Protein AF-A0A1S2XWM8-F1 (afdb_monomer)

Mean predicted aligned error: 16.99 Å

Solvent-accessible surface area (backbone atoms only — not comparable to full-atom values): 12534 Å² total; per-residue (Å²): 138,86,85,92,87,87,84,82,89,84,87,79,87,81,83,88,79,94,73,87,78,77,80,76,78,80,76,73,87,75,77,84,72,82,63,82,77,71,65,68,56,48,75,37,70,67,48,47,53,55,47,46,56,50,39,55,54,54,50,51,66,72,67,41,84,86,58,93,61,83,86,55,92,56,56,68,57,56,45,50,55,44,45,54,22,55,74,52,69,48,76,45,64,39,24,39,34,53,56,47,52,49,58,49,51,54,51,51,73,71,55,84,74,76,90,70,91,74,95,69,82,71,77,71,69,80,70,74,81,64,85,64,56,72,67,56,51,52,50,52,52,49,17,66,71,39,51,74,29,69,88,55,61,66,72,63,40,51,56,55,42,55,51,48,49,41,42,49,52,43,51,49,54,48,54,49,51,53,50,50,54,59,60,51,54,60,58,63,64,64,73,73,74,82,80,128

Sequence (196 aa):
MDPFESNIDSTHLETSQESNHKKRRKIGHLDGDQNSLNLMPWRSQTDQNTYSRKLVEALRRIRSPETTKPRTAGQVRDTADRVLASTAKGRTRWSRAILGRWKKLRRHHRKVKKAATGLNRAVIGRERTRRLPAVQVKARVLGQLVPGCRKVPLPNLLAETTDYISALEMQVRAMTAIVELLAGGTSAGLAGQVMR

Radius of gyration: 28.78 Å; Cα contacts (8 Å, |Δi|>4): 90; chains: 1; bounding box: 71×56×107 Å

Structure (mmCIF, N/CA/C/O backbone):
data_AF-A0A1S2XWM8-F1
#
_entry.id   AF-A0A1S2XWM8-F1
#
loop_
_atom_site.group_PDB
_atom_site.id
_atom_site.type_symbol
_atom_site.label_atom_id
_atom_site.label_alt_id
_atom_site.label_comp_id
_atom_site.label_asym_id
_atom_site.label_entity_id
_atom_site.label_seq_id
_atom_site.pdbx_PDB_ins_code
_atom_site.Cartn_x
_atom_site.Cartn_y
_atom_site.Cartn_z
_atom_site.occupancy
_atom_site.B_iso_or_equiv
_atom_site.auth_seq_id
_atom_site.auth_comp_id
_atom_site.auth_asym_id
_atom_site.auth_atom_id
_atom_site.pdbx_PDB_model_num
ATOM 1 N N . MET A 1 1 ? 43.580 31.993 -66.994 1.00 47.12 1 MET A N 1
ATOM 2 C CA . MET A 1 1 ? 43.350 30.799 -66.161 1.00 47.12 1 MET A CA 1
ATOM 3 C C . MET A 1 1 ? 42.555 31.264 -64.952 1.00 47.12 1 MET A C 1
ATOM 5 O O . MET A 1 1 ? 43.142 31.838 -64.050 1.00 47.12 1 MET A O 1
ATOM 9 N N . ASP A 1 2 ? 41.231 31.125 -65.015 1.00 37.38 2 ASP A N 1
ATOM 10 C CA . ASP A 1 2 ? 40.311 31.133 -63.861 1.00 37.38 2 ASP A CA 1
ATOM 11 C C . ASP A 1 2 ? 40.194 29.688 -63.305 1.00 37.38 2 ASP A C 1
ATOM 13 O O . ASP A 1 2 ? 40.575 28.763 -64.032 1.00 37.38 2 ASP A O 1
ATOM 17 N N . PRO A 1 3 ? 39.501 29.421 -62.174 1.00 64.38 3 PRO A N 1
ATOM 18 C CA . PRO A 1 3 ? 39.711 29.884 -60.790 1.00 64.38 3 PRO A CA 1
ATOM 19 C C . PRO A 1 3 ? 39.604 28.655 -59.824 1.00 64.38 3 PRO A C 1
ATOM 21 O O . PRO A 1 3 ? 40.141 27.623 -60.189 1.00 64.38 3 PRO A O 1
ATOM 24 N N . PHE A 1 4 ? 38.894 28.723 -58.676 1.00 35.66 4 PHE A N 1
ATOM 25 C CA . PHE A 1 4 ? 38.668 27.701 -57.601 1.00 35.66 4 PHE A CA 1
ATOM 26 C C . PHE A 1 4 ? 39.661 27.829 -56.431 1.00 35.66 4 PHE A C 1
ATOM 28 O O . PHE A 1 4 ? 40.863 27.838 -56.647 1.00 35.66 4 PHE A O 1
ATOM 35 N N . GLU A 1 5 ? 39.308 27.974 -55.152 1.00 38.41 5 GLU A N 1
ATOM 36 C CA . GLU A 1 5 ? 38.123 27.772 -54.290 1.00 38.41 5 GLU A CA 1
ATOM 37 C C . GLU A 1 5 ? 38.478 28.498 -52.960 1.00 38.41 5 GLU A C 1
ATOM 39 O O . GLU A 1 5 ? 39.653 28.724 -52.693 1.00 38.41 5 GLU A O 1
ATOM 44 N N . SER A 1 6 ? 37.647 28.884 -51.995 1.00 43.69 6 SER A N 1
ATOM 45 C CA . SER A 1 6 ? 36.210 28.913 -51.715 1.00 43.69 6 SER A CA 1
ATOM 46 C C . SER A 1 6 ? 36.116 29.515 -50.300 1.00 43.69 6 SER A C 1
ATOM 48 O O . SER A 1 6 ? 36.860 29.059 -49.433 1.00 43.69 6 SER A O 1
ATOM 50 N N . ASN A 1 7 ? 35.226 30.469 -50.021 1.00 35.88 7 ASN A N 1
ATOM 51 C CA . ASN A 1 7 ? 34.236 30.302 -48.943 1.00 35.88 7 ASN A CA 1
ATOM 52 C C . ASN A 1 7 ? 33.337 31.537 -48.771 1.00 35.88 7 ASN A C 1
ATOM 54 O O . ASN A 1 7 ? 33.711 32.524 -48.149 1.00 35.88 7 ASN A O 1
ATOM 58 N N . ILE A 1 8 ? 32.133 31.383 -49.326 1.00 49.38 8 ILE A N 1
ATOM 59 C CA . ILE A 1 8 ? 30.809 31.739 -48.794 1.00 49.38 8 ILE A CA 1
ATOM 60 C C . ILE A 1 8 ? 30.639 33.094 -48.091 1.00 49.38 8 ILE A C 1
ATOM 62 O O . ILE A 1 8 ? 30.858 33.258 -46.893 1.00 49.38 8 ILE A O 1
ATOM 66 N N . ASP A 1 9 ? 30.074 34.008 -48.875 1.00 36.19 9 ASP A N 1
ATOM 67 C CA . ASP A 1 9 ? 29.101 35.011 -48.457 1.00 36.19 9 ASP A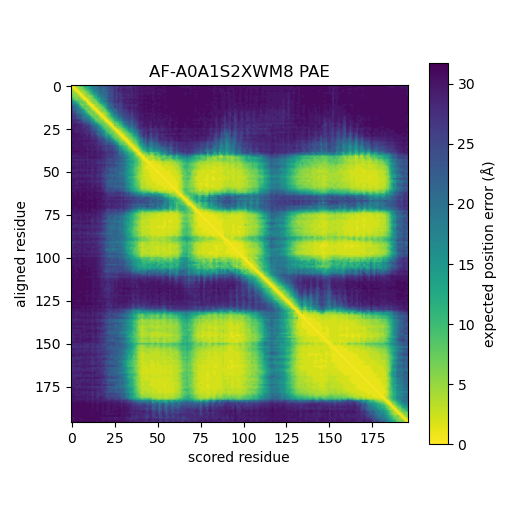 CA 1
ATOM 68 C C . ASP A 1 9 ? 27.832 34.349 -47.882 1.00 36.19 9 ASP A C 1
ATOM 70 O O . ASP A 1 9 ? 27.343 33.361 -48.435 1.00 36.19 9 ASP A O 1
ATOM 74 N N . SER A 1 10 ? 27.296 34.894 -46.788 1.00 37.56 10 SER A N 1
ATOM 75 C CA . SER A 1 10 ? 25.859 34.897 -46.462 1.00 37.56 10 SER A CA 1
ATOM 76 C C . SER A 1 10 ? 25.626 35.551 -45.103 1.00 37.56 10 SER A C 1
ATOM 78 O O . SER A 1 10 ? 25.673 34.890 -44.067 1.00 37.56 10 SER A O 1
ATOM 80 N N . THR A 1 11 ? 25.271 36.835 -45.093 1.00 36.34 11 THR A N 1
ATOM 81 C CA . THR A 1 11 ? 24.400 37.347 -44.020 1.00 36.34 11 THR A CA 1
ATOM 82 C C . THR A 1 11 ? 23.372 38.308 -44.603 1.00 36.34 11 THR A C 1
ATOM 84 O O . THR A 1 11 ? 23.493 39.526 -44.520 1.00 36.34 11 THR A O 1
ATOM 87 N N . HIS A 1 12 ? 22.352 37.728 -45.237 1.00 36.44 12 HIS A N 1
ATOM 88 C CA . HIS A 1 12 ? 21.117 38.422 -45.571 1.00 36.44 12 HIS A CA 1
ATOM 89 C C . HIS A 1 12 ? 20.206 38.485 -44.335 1.00 36.44 12 HIS A C 1
ATOM 91 O O . HIS A 1 12 ? 20.083 37.521 -43.579 1.00 36.44 12 HIS A O 1
ATOM 97 N N . LEU A 1 13 ? 19.598 39.659 -44.169 1.00 38.78 13 LEU A N 1
ATOM 98 C CA . LEU A 1 13 ? 18.606 40.059 -43.177 1.00 38.78 13 LEU A CA 1
ATOM 99 C C . LEU A 1 13 ? 17.454 39.053 -43.005 1.00 38.78 13 LEU A C 1
ATOM 101 O O . LEU A 1 13 ? 17.036 38.423 -43.970 1.00 38.78 13 LEU A O 1
ATOM 105 N N . GLU A 1 14 ? 16.886 39.005 -41.795 1.00 32.97 14 GLU A N 1
ATOM 106 C CA . GLU A 1 14 ? 15.486 39.377 -41.490 1.00 32.97 14 GLU A CA 1
ATOM 107 C C . GLU A 1 14 ? 15.128 38.953 -40.048 1.00 32.97 14 GLU A C 1
ATOM 109 O O . GLU A 1 14 ? 15.428 37.851 -39.605 1.00 32.97 14 GLU A O 1
ATOM 114 N N . THR A 1 15 ? 14.737 39.896 -39.189 1.00 33.84 15 THR A N 1
ATOM 115 C CA . THR A 1 15 ? 13.345 40.286 -38.879 1.00 33.84 15 THR A CA 1
ATOM 116 C C . THR A 1 15 ? 12.649 39.337 -37.893 1.00 33.84 15 THR A C 1
ATOM 118 O O . THR A 1 15 ? 12.311 38.210 -38.216 1.00 33.84 15 THR A O 1
ATOM 121 N N . SER A 1 16 ? 12.373 39.880 -36.698 1.00 35.81 16 SER A N 1
ATOM 122 C CA . SER A 1 16 ? 11.176 39.653 -35.871 1.00 35.81 16 SER A CA 1
ATOM 123 C C . SER A 1 16 ? 10.763 38.210 -35.537 1.00 35.81 16 SER A C 1
ATOM 125 O O . SER A 1 16 ? 10.248 37.487 -36.378 1.00 35.81 16 SER A O 1
ATOM 127 N N . GLN A 1 17 ? 10.804 37.850 -34.249 1.00 36.59 17 GLN A N 1
ATOM 128 C CA . GLN A 1 17 ? 9.569 37.608 -33.486 1.00 36.59 17 GLN A CA 1
ATOM 129 C C . GLN A 1 17 ? 9.861 37.211 -32.031 1.00 36.59 17 GLN A C 1
ATOM 131 O O . GLN A 1 17 ? 10.403 36.152 -31.716 1.00 36.59 17 GLN A O 1
ATOM 136 N N . GLU A 1 18 ? 9.416 38.091 -31.141 1.00 38.88 18 GLU A N 1
ATOM 137 C CA . GLU A 1 18 ? 9.200 37.897 -29.711 1.00 38.88 18 GLU A CA 1
ATOM 138 C C . GLU A 1 18 ? 8.458 36.571 -29.436 1.00 38.88 18 GLU A C 1
ATOM 140 O O . GLU A 1 18 ? 7.285 36.418 -29.790 1.00 38.88 18 GLU A O 1
ATOM 145 N N . SER A 1 19 ? 9.106 35.602 -28.777 1.00 37.50 19 SER A N 1
ATOM 146 C CA . SER A 1 19 ? 8.434 34.380 -28.319 1.00 37.50 19 SER A CA 1
ATOM 147 C C . SER A 1 19 ? 8.537 34.207 -26.801 1.00 37.50 19 SER A C 1
ATOM 149 O O . SER A 1 19 ? 9.565 33.916 -26.198 1.00 37.50 19 SER A O 1
ATOM 151 N N . ASN A 1 20 ? 7.382 34.416 -26.178 1.00 45.12 20 ASN A N 1
ATOM 152 C CA . ASN A 1 20 ? 7.085 34.296 -24.761 1.00 45.12 20 ASN A CA 1
ATOM 153 C C . ASN A 1 20 ? 7.534 32.951 -24.155 1.00 45.12 20 ASN A C 1
ATOM 155 O O . ASN A 1 20 ? 6.797 31.956 -24.168 1.00 45.12 20 ASN A O 1
ATOM 159 N N . HIS A 1 21 ? 8.703 32.926 -23.516 1.00 46.81 21 HIS A N 1
ATOM 160 C CA . HIS A 1 21 ? 9.132 31.790 -22.706 1.00 46.81 21 HIS A CA 1
ATOM 161 C C . HIS A 1 21 ? 8.381 31.761 -21.367 1.00 46.81 21 HIS A C 1
ATOM 163 O O . HIS A 1 21 ? 8.769 32.357 -20.362 1.00 46.81 21 HIS A O 1
ATOM 169 N N . LYS A 1 22 ? 7.288 30.992 -21.333 1.00 53.09 22 LYS A N 1
ATOM 170 C CA . LYS A 1 22 ? 6.627 30.542 -20.101 1.00 53.09 22 LYS A CA 1
ATOM 171 C C . LYS A 1 22 ? 7.636 29.831 -19.192 1.00 53.09 22 LYS A C 1
ATOM 173 O O . LYS A 1 22 ? 7.933 28.657 -19.382 1.00 53.09 22 LYS A O 1
ATOM 178 N N . LYS A 1 23 ? 8.126 30.575 -18.194 1.00 54.09 23 LYS A N 1
ATOM 179 C CA . LYS A 1 23 ? 8.700 30.178 -16.893 1.00 54.09 23 LYS A CA 1
ATOM 180 C C . LYS A 1 23 ? 8.778 28.654 -16.680 1.00 54.09 23 LYS A C 1
ATOM 182 O O . LYS A 1 23 ? 7.976 28.055 -15.959 1.00 54.09 23 LYS A O 1
ATOM 187 N N . ARG A 1 24 ? 9.779 28.025 -17.302 1.00 52.53 24 ARG A N 1
ATOM 188 C CA . ARG A 1 24 ? 10.182 26.639 -17.050 1.00 52.53 24 ARG A CA 1
ATOM 189 C C . ARG A 1 24 ? 10.788 26.609 -15.653 1.00 52.53 24 ARG A C 1
ATOM 191 O O . ARG A 1 24 ? 11.879 27.123 -15.433 1.00 52.53 24 ARG A O 1
ATOM 198 N N . ARG A 1 25 ? 10.055 26.060 -14.682 1.00 57.72 25 ARG A N 1
ATOM 199 C CA . ARG A 1 25 ? 10.592 25.848 -13.333 1.00 57.72 25 ARG A CA 1
ATOM 200 C C . ARG A 1 25 ? 11.812 24.936 -13.454 1.00 57.72 25 ARG A C 1
ATOM 202 O O . ARG A 1 25 ? 11.686 23.792 -13.888 1.00 57.72 25 ARG A O 1
ATOM 209 N N . LYS A 1 26 ? 12.979 25.470 -13.097 1.00 47.31 26 LYS A N 1
ATOM 210 C CA . LYS A 1 26 ? 14.211 24.715 -12.891 1.00 47.31 26 LYS A CA 1
ATOM 211 C C . LYS A 1 26 ? 13.958 23.782 -11.710 1.00 47.31 26 LYS A C 1
ATOM 213 O O . LYS A 1 26 ? 13.852 24.227 -10.573 1.00 47.31 26 LYS A O 1
ATOM 218 N N . ILE A 1 27 ? 13.734 22.505 -12.005 1.00 45.88 27 ILE A N 1
ATOM 219 C CA . ILE A 1 27 ? 13.684 21.462 -10.986 1.00 45.88 27 ILE A CA 1
ATOM 220 C C . ILE A 1 27 ? 15.140 21.229 -10.610 1.00 45.88 27 ILE A C 1
ATOM 222 O O . ILE A 1 27 ? 15.910 20.702 -11.412 1.00 45.88 27 ILE A O 1
ATOM 226 N N . GLY A 1 28 ? 15.515 21.738 -9.438 1.00 37.81 28 GLY A N 1
ATOM 227 C CA . GLY A 1 28 ? 16.786 21.420 -8.812 1.00 37.81 28 GLY A CA 1
ATOM 228 C C . GLY A 1 28 ? 16.923 19.908 -8.699 1.00 37.81 28 GLY A C 1
ATOM 229 O O . GLY A 1 28 ? 15.977 19.210 -8.330 1.00 37.81 28 GLY A O 1
ATOM 230 N N . HIS A 1 29 ? 18.100 19.432 -9.082 1.00 40.31 29 HIS A N 1
ATOM 231 C CA . HIS A 1 29 ? 18.621 18.135 -8.706 1.00 40.31 29 HIS A CA 1
ATOM 232 C C . HIS A 1 29 ? 18.599 18.083 -7.174 1.00 40.31 29 HIS A C 1
ATOM 234 O O . HIS A 1 29 ? 19.356 18.797 -6.529 1.00 40.31 29 HIS A O 1
ATOM 240 N N . LEU A 1 30 ? 17.633 17.362 -6.604 1.00 49.53 30 LEU A N 1
ATOM 241 C CA . LEU A 1 30 ? 17.708 16.945 -5.213 1.00 49.53 30 LEU A CA 1
ATOM 242 C C . LEU A 1 30 ? 18.385 15.588 -5.241 1.00 49.53 30 LEU A C 1
ATOM 244 O O . LEU A 1 30 ? 17.844 14.628 -5.800 1.00 49.53 30 LEU A O 1
ATOM 248 N N . ASP A 1 31 ? 19.600 15.609 -4.716 1.00 35.12 31 ASP A N 1
ATOM 249 C CA . ASP A 1 31 ? 20.503 14.496 -4.525 1.00 35.12 31 ASP A CA 1
ATOM 250 C C . ASP A 1 31 ? 19.798 13.253 -3.987 1.00 35.12 31 ASP A C 1
ATOM 252 O O . ASP A 1 31 ? 18.831 13.299 -3.219 1.00 35.12 31 ASP A O 1
ATOM 256 N N . GLY A 1 32 ? 20.295 12.115 -4.460 1.00 39.94 32 GLY A N 1
ATOM 257 C CA . GLY A 1 32 ? 19.813 10.802 -4.091 1.00 39.94 32 GLY A CA 1
ATOM 258 C C . GLY A 1 32 ? 20.000 10.534 -2.605 1.00 39.94 32 GLY A C 1
ATOM 259 O O . GLY A 1 32 ? 21.082 10.150 -2.171 1.00 39.94 32 GLY A O 1
ATOM 260 N N . ASP A 1 33 ? 18.901 10.589 -1.858 1.00 36.91 33 ASP A N 1
ATOM 261 C CA . ASP A 1 33 ? 18.772 9.846 -0.610 1.00 36.91 33 ASP A CA 1
ATOM 262 C C . ASP A 1 33 ? 18.724 8.344 -0.941 1.00 36.91 33 ASP A C 1
ATOM 264 O O . ASP A 1 33 ? 17.672 7.705 -1.083 1.00 36.91 33 ASP A O 1
ATOM 268 N N . GLN A 1 34 ? 19.922 7.769 -1.027 1.00 42.22 34 GLN A N 1
ATOM 269 C CA . GLN A 1 34 ? 20.248 6.338 -1.060 1.00 42.22 34 GLN A CA 1
ATOM 270 C C . GLN A 1 34 ? 19.726 5.561 0.172 1.00 42.22 34 GLN A C 1
ATOM 272 O O . GLN A 1 34 ? 19.994 4.376 0.330 1.00 42.22 34 GLN A O 1
ATOM 277 N N . ASN A 1 35 ? 18.924 6.188 1.037 1.00 38.47 35 ASN A N 1
ATOM 278 C CA . ASN A 1 35 ? 18.281 5.552 2.185 1.00 38.47 35 ASN A CA 1
ATOM 279 C C . ASN A 1 35 ? 16.919 4.903 1.846 1.00 38.47 35 ASN A C 1
ATOM 281 O O . ASN A 1 35 ? 16.238 4.365 2.715 1.00 38.47 35 ASN A O 1
ATOM 285 N N . SER A 1 36 ? 16.495 4.936 0.579 1.00 47.94 36 SER A N 1
ATOM 286 C CA . SER A 1 36 ? 15.210 4.384 0.112 1.00 47.94 36 SER A CA 1
ATOM 287 C C . SER A 1 36 ? 15.130 2.847 0.106 1.00 47.94 36 SER A C 1
ATOM 289 O O . SER A 1 36 ? 14.055 2.297 -0.134 1.00 47.94 36 SER A O 1
ATOM 291 N N . LEU A 1 37 ? 16.234 2.160 0.420 1.00 45.25 37 LEU A N 1
ATOM 292 C CA . LEU A 1 37 ? 16.292 0.709 0.633 1.00 45.25 37 LEU A CA 1
ATOM 293 C C . LEU A 1 37 ? 16.183 0.300 2.109 1.00 45.25 37 LEU A C 1
ATOM 295 O O . LEU A 1 37 ? 16.004 -0.884 2.395 1.00 45.25 37 LEU A O 1
ATOM 299 N N . ASN A 1 38 ? 16.251 1.244 3.053 1.00 43.56 38 ASN A N 1
ATOM 300 C CA . ASN A 1 38 ? 16.186 0.903 4.465 1.00 43.56 38 ASN A CA 1
ATOM 301 C C . ASN A 1 38 ? 14.739 0.782 4.950 1.00 43.56 38 ASN A C 1
ATOM 303 O O . ASN A 1 38 ? 14.040 1.758 5.213 1.00 43.56 38 ASN A O 1
ATOM 307 N N . LEU A 1 39 ? 14.370 -0.491 5.098 1.00 52.12 39 LEU A N 1
ATOM 308 C CA . LEU A 1 39 ? 13.302 -1.047 5.915 1.00 52.12 39 LEU A CA 1
ATOM 309 C C . LEU A 1 39 ? 11.895 -0.711 5.436 1.00 52.12 39 LEU A C 1
ATOM 311 O O . LEU A 1 39 ? 11.298 0.298 5.794 1.00 52.12 39 LEU A O 1
ATOM 315 N N . MET A 1 40 ? 11.354 -1.667 4.677 1.00 60.12 40 MET A N 1
ATOM 316 C CA . MET A 1 40 ? 9.929 -1.884 4.441 1.00 60.12 40 MET A CA 1
ATOM 317 C C . MET A 1 40 ? 9.095 -1.451 5.664 1.00 60.12 40 MET A C 1
ATOM 319 O O . MET A 1 40 ? 8.983 -2.229 6.619 1.00 60.12 40 MET A O 1
ATOM 323 N N . PRO A 1 41 ? 8.488 -0.247 5.652 1.00 65.31 41 PRO A N 1
ATOM 324 C CA . PRO A 1 41 ? 7.802 0.317 6.821 1.00 65.31 41 PRO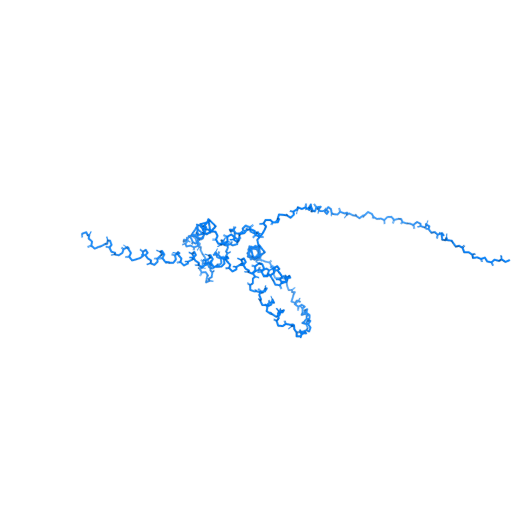 A CA 1
ATOM 325 C C . PRO A 1 41 ? 6.730 -0.642 7.350 1.00 65.31 41 PRO A C 1
ATOM 327 O O . PRO A 1 41 ? 6.493 -0.794 8.539 1.00 65.31 41 PRO A O 1
ATOM 330 N N . TRP A 1 42 ? 6.141 -1.406 6.437 1.00 79.12 42 TRP A N 1
ATOM 331 C CA . TRP A 1 42 ? 5.055 -2.346 6.677 1.00 79.12 42 TRP A CA 1
ATOM 332 C C . TRP A 1 42 ? 5.406 -3.564 7.544 1.00 79.12 42 TRP A C 1
ATOM 334 O O . TRP A 1 42 ? 4.506 -4.309 7.938 1.00 79.12 42 TRP A O 1
ATOM 344 N N . ARG A 1 43 ? 6.691 -3.787 7.856 1.00 75.62 43 ARG A N 1
ATOM 345 C CA . ARG A 1 43 ? 7.126 -4.816 8.818 1.00 75.62 43 ARG A CA 1
ATOM 346 C C . ARG A 1 43 ? 7.411 -4.266 10.216 1.00 75.62 43 ARG A C 1
ATOM 348 O O . ARG A 1 43 ? 7.491 -5.052 11.152 1.00 75.62 43 ARG A O 1
ATOM 355 N N . SER A 1 44 ? 7.535 -2.949 10.375 1.00 84.62 44 SER A N 1
ATOM 356 C CA . SER A 1 44 ? 7.814 -2.333 11.672 1.00 84.62 44 SER A CA 1
ATOM 357 C C . SER A 1 44 ? 6.576 -2.323 12.570 1.00 84.62 44 SER A C 1
ATOM 359 O O . SER A 1 44 ? 5.480 -1.937 12.151 1.00 84.62 44 SER A O 1
ATOM 361 N N . GLN A 1 45 ? 6.759 -2.678 13.845 1.00 83.94 45 GLN A N 1
ATOM 362 C CA . GLN A 1 45 ? 5.687 -2.669 14.843 1.00 83.94 45 GLN A CA 1
ATOM 363 C C . GLN A 1 45 ? 5.092 -1.264 15.041 1.00 83.94 45 GLN A C 1
ATOM 365 O O . GLN A 1 45 ? 3.882 -1.102 15.214 1.00 83.94 45 GLN A O 1
ATOM 370 N N . THR A 1 46 ? 5.925 -0.225 14.973 1.00 86.31 46 THR A N 1
ATOM 371 C CA . THR A 1 46 ? 5.497 1.173 15.135 1.00 86.31 46 THR A CA 1
ATOM 372 C C . THR A 1 46 ? 4.580 1.624 13.998 1.00 86.31 46 THR A C 1
ATOM 374 O O . THR A 1 46 ? 3.562 2.289 14.227 1.00 86.31 46 THR A O 1
ATOM 377 N N . ASP A 1 47 ? 4.904 1.231 12.768 1.00 84.50 47 ASP A N 1
ATOM 378 C CA . ASP A 1 47 ? 4.091 1.535 11.592 1.00 84.50 47 ASP A CA 1
ATOM 379 C C . ASP A 1 47 ? 2.786 0.737 11.600 1.00 84.50 47 ASP A C 1
ATOM 381 O O . ASP A 1 47 ? 1.727 1.303 11.313 1.00 84.50 47 ASP A O 1
ATOM 385 N N . GLN A 1 48 ? 2.826 -0.526 12.039 1.00 87.69 48 GLN A N 1
ATOM 386 C CA . GLN A 1 48 ? 1.630 -1.341 12.257 1.00 87.69 48 GLN A CA 1
ATOM 387 C C . GLN A 1 48 ? 0.683 -0.698 13.281 1.00 87.69 48 GLN A C 1
ATOM 389 O O . GLN A 1 48 ? -0.516 -0.588 13.020 1.00 87.69 48 GLN A O 1
ATOM 394 N N . ASN A 1 49 ? 1.205 -0.200 14.405 1.00 90.12 49 ASN A N 1
ATOM 395 C CA . ASN A 1 49 ? 0.416 0.514 15.414 1.00 90.12 49 ASN A CA 1
ATOM 396 C C . ASN A 1 49 ? -0.165 1.830 14.876 1.00 90.12 49 ASN A C 1
ATOM 398 O O . ASN A 1 49 ? -1.310 2.188 15.157 1.00 90.12 49 ASN A O 1
ATOM 402 N N . THR A 1 50 ? 0.612 2.565 14.082 1.00 92.00 50 THR A N 1
ATOM 403 C CA . THR A 1 50 ? 0.146 3.807 13.448 1.00 92.00 50 THR A CA 1
ATOM 404 C C . THR A 1 50 ? -0.970 3.528 12.443 1.00 92.00 50 THR A C 1
ATOM 406 O O . THR A 1 50 ? -1.955 4.270 12.375 1.00 92.00 50 THR A O 1
ATOM 409 N N . TYR A 1 51 ? -0.829 2.457 11.666 1.00 92.88 51 TYR A N 1
ATOM 410 C CA . TYR A 1 51 ? -1.834 2.004 10.718 1.00 92.88 51 TYR A CA 1
ATOM 411 C C . TYR A 1 51 ? -3.115 1.549 11.419 1.00 92.88 51 TYR A C 1
ATOM 413 O O . TYR A 1 51 ? -4.189 2.049 11.082 1.00 92.88 51 TYR A O 1
ATOM 421 N N . SER A 1 52 ? -3.015 0.668 12.417 1.00 91.88 52 SER A N 1
ATOM 422 C CA . SER A 1 52 ? -4.173 0.109 13.123 1.00 91.88 52 SER A CA 1
ATOM 423 C C . SER A 1 52 ? -5.006 1.196 13.805 1.00 91.88 52 SER A C 1
ATOM 425 O O . SER A 1 52 ? -6.227 1.225 13.647 1.00 91.88 52 SER A O 1
ATOM 427 N N . ARG A 1 53 ? -4.355 2.163 14.469 1.00 93.94 53 ARG A N 1
ATOM 428 C CA . ARG A 1 53 ? -5.027 3.319 15.089 1.00 93.94 53 ARG A CA 1
ATOM 429 C C . ARG A 1 53 ? -5.848 4.113 14.071 1.00 93.94 53 ARG A C 1
ATOM 431 O O . ARG A 1 53 ? -7.034 4.356 14.289 1.00 93.94 53 ARG A O 1
ATOM 438 N N . LYS A 1 54 ? -5.247 4.458 12.927 1.00 94.25 54 LYS A N 1
ATOM 439 C CA . LYS A 1 54 ? -5.932 5.196 11.850 1.00 94.25 54 LYS A CA 1
ATOM 440 C C . LYS A 1 54 ? -7.040 4.381 11.189 1.00 94.25 54 LYS A C 1
ATOM 442 O O . LYS A 1 54 ? -8.049 4.948 10.773 1.00 94.25 54 LYS A O 1
ATOM 447 N N . LEU A 1 55 ? -6.858 3.068 11.078 1.00 94.50 55 LEU A N 1
ATOM 448 C CA . LEU A 1 55 ? -7.843 2.160 10.503 1.00 94.50 55 LEU A CA 1
ATOM 449 C C . LEU A 1 55 ? -9.103 2.118 11.366 1.00 94.50 55 LEU A C 1
ATOM 451 O O . LEU A 1 55 ? -10.193 2.361 10.852 1.00 94.50 55 LEU A O 1
ATOM 455 N N . VAL A 1 56 ? -8.961 1.895 12.673 1.00 93.50 56 VAL A N 1
ATOM 456 C CA . VAL A 1 56 ? -10.094 1.880 13.612 1.00 93.50 56 VAL A CA 1
ATOM 457 C C . VAL A 1 56 ? -10.827 3.221 13.603 1.00 93.50 56 VAL A C 1
ATOM 459 O O . VAL A 1 56 ? -12.056 3.252 13.519 1.00 93.50 56 VAL A O 1
ATOM 462 N N . GLU A 1 57 ? -10.093 4.334 13.626 1.00 93.69 57 GLU A N 1
ATOM 463 C CA . GLU A 1 57 ? -10.682 5.672 13.542 1.00 93.69 57 GLU A CA 1
ATOM 464 C C . GLU A 1 57 ? -11.493 5.860 12.248 1.00 93.69 57 GLU A C 1
ATOM 466 O O . GLU A 1 57 ? -12.638 6.317 12.282 1.00 93.69 57 GLU A O 1
ATOM 471 N N . ALA A 1 58 ? -10.941 5.462 11.100 1.00 92.94 58 ALA A N 1
ATOM 472 C CA . ALA A 1 58 ? -11.620 5.578 9.815 1.00 92.94 58 ALA A CA 1
ATOM 473 C C . ALA A 1 58 ? -12.853 4.662 9.711 1.00 92.94 58 ALA A C 1
ATOM 475 O O . ALA A 1 58 ? -13.882 5.077 9.174 1.00 92.94 58 ALA A O 1
ATOM 476 N N . LEU A 1 59 ? -12.784 3.445 10.257 1.00 91.12 59 LEU A N 1
ATOM 477 C CA . LEU A 1 59 ? -13.910 2.508 10.283 1.00 91.12 59 LEU A CA 1
ATOM 478 C C . LEU A 1 59 ? -15.053 2.999 11.177 1.00 91.12 59 LEU A C 1
ATOM 480 O O . LEU A 1 59 ? -16.219 2.850 10.804 1.00 91.12 59 LEU A O 1
ATOM 484 N N . ARG A 1 60 ? -14.751 3.651 12.307 1.00 89.50 60 ARG A N 1
ATOM 485 C CA . ARG A 1 60 ? -15.774 4.294 13.153 1.00 89.50 60 ARG A CA 1
ATOM 486 C C . ARG A 1 60 ? -16.540 5.373 12.391 1.00 89.50 60 ARG A C 1
ATOM 488 O O . ARG A 1 60 ? -17.765 5.388 12.442 1.00 89.50 60 ARG A O 1
ATOM 495 N N . ARG A 1 61 ? -15.848 6.200 11.599 1.00 87.19 61 ARG A N 1
ATOM 496 C CA . ARG A 1 61 ? -16.485 7.243 10.767 1.00 87.19 61 ARG A CA 1
ATOM 497 C C . ARG A 1 61 ? -17.459 6.672 9.728 1.00 87.19 61 ARG A C 1
ATOM 499 O O . ARG A 1 61 ? -18.430 7.327 9.384 1.00 87.19 61 ARG A O 1
ATOM 506 N N . ILE A 1 62 ? -17.218 5.454 9.245 1.00 83.88 62 ILE A N 1
ATOM 507 C CA . ILE A 1 62 ? -18.084 4.744 8.282 1.00 83.88 62 ILE A CA 1
ATOM 508 C C . ILE A 1 62 ? -19.286 4.085 8.958 1.00 83.88 62 ILE A C 1
ATOM 510 O O . ILE A 1 62 ? -20.286 3.782 8.312 1.00 83.88 62 ILE A O 1
ATOM 514 N N . ARG A 1 63 ? -19.168 3.791 10.252 1.00 75.00 63 ARG A N 1
ATOM 515 C CA . ARG A 1 63 ? -20.256 3.248 11.063 1.00 75.00 63 ARG A CA 1
ATOM 516 C C . ARG A 1 63 ? -21.151 4.350 11.645 1.00 75.00 63 ARG A C 1
ATOM 518 O O . ARG A 1 63 ? -22.226 4.014 12.123 1.00 75.00 63 ARG A O 1
ATOM 525 N N . SER A 1 64 ? -20.739 5.621 11.596 1.00 68.12 64 SER A N 1
ATOM 526 C CA . SER A 1 64 ? -21.540 6.730 12.126 1.00 68.12 64 SER A CA 1
ATOM 527 C C . SER A 1 64 ? -22.893 6.842 11.397 1.00 68.12 64 SER A C 1
ATOM 529 O O . SER A 1 64 ? -22.902 6.905 10.164 1.00 68.12 64 SER A O 1
ATOM 531 N N . PRO A 1 65 ? -24.026 6.883 12.125 1.00 58.09 65 PRO A N 1
ATOM 532 C CA . PRO A 1 65 ? -25.373 6.923 11.549 1.00 58.09 65 PRO A CA 1
ATOM 533 C C . PRO A 1 65 ? -25.711 8.237 10.821 1.00 58.09 65 PRO A C 1
ATOM 535 O O . PRO A 1 65 ? -26.692 8.286 10.089 1.00 58.09 65 PRO A O 1
ATOM 538 N N . GLU A 1 66 ? -24.893 9.286 10.950 1.00 56.56 66 GLU A N 1
ATOM 539 C CA . GLU A 1 66 ? -25.083 10.565 10.240 1.00 56.56 66 GLU A CA 1
ATOM 540 C C . GLU A 1 66 ? -24.827 10.480 8.725 1.00 56.56 66 GLU A C 1
ATOM 542 O O . GLU A 1 66 ? -25.152 11.406 7.978 1.00 56.56 66 GLU A O 1
ATOM 547 N N . THR A 1 67 ? -24.230 9.391 8.223 1.00 57.34 67 THR A N 1
ATOM 548 C CA . THR A 1 67 ? -23.965 9.262 6.785 1.00 57.34 67 THR A CA 1
ATOM 549 C C . THR A 1 67 ? -25.200 8.709 6.071 1.00 57.34 67 THR A C 1
ATOM 551 O O . THR A 1 67 ? -25.436 7.506 6.061 1.00 57.34 67 THR A O 1
ATOM 554 N N . THR A 1 68 ? -25.967 9.583 5.421 1.00 51.97 68 THR A N 1
ATOM 555 C CA . THR A 1 68 ? -27.228 9.296 4.700 1.00 51.97 68 THR A CA 1
ATOM 556 C C . THR A 1 68 ? -27.092 8.420 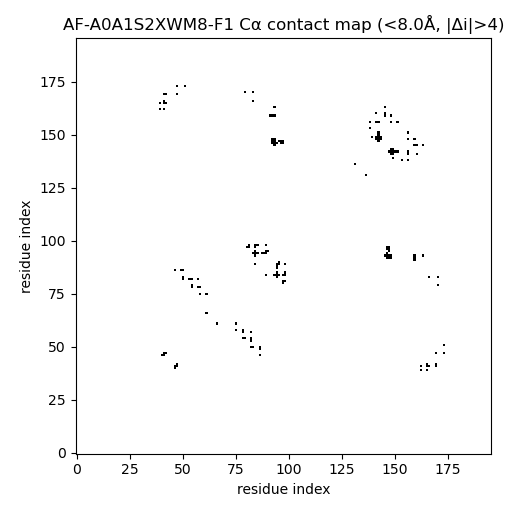3.441 1.00 51.97 68 THR A C 1
ATOM 558 O O . THR A 1 68 ? -27.984 8.397 2.594 1.00 51.97 68 THR A O 1
ATOM 561 N N . LYS A 1 69 ? -25.969 7.711 3.259 1.00 58.03 69 LYS A N 1
ATOM 562 C CA . LYS A 1 69 ? -25.699 6.894 2.067 1.00 58.03 69 LYS A CA 1
ATOM 563 C C . LYS A 1 69 ? -25.702 5.409 2.427 1.00 58.03 69 LYS A C 1
ATOM 565 O O . LYS A 1 69 ? -25.045 5.040 3.401 1.00 58.03 69 LYS A O 1
ATOM 570 N N . PRO A 1 70 ? -26.374 4.550 1.639 1.00 53.91 70 PRO A N 1
ATOM 571 C CA . PRO A 1 70 ? -26.362 3.115 1.881 1.00 53.91 70 PRO A CA 1
ATOM 572 C C . PRO A 1 70 ? -24.923 2.596 1.820 1.00 53.91 70 PRO A C 1
ATOM 574 O O . PRO A 1 70 ? -24.156 2.966 0.926 1.00 53.91 70 PRO A O 1
ATOM 577 N N . ARG A 1 71 ? -24.552 1.744 2.784 1.00 61.94 71 ARG A N 1
ATOM 578 C CA . ARG A 1 71 ? -23.253 1.062 2.812 1.00 61.94 71 ARG A CA 1
ATOM 579 C C . ARG A 1 71 ? -23.073 0.282 1.515 1.00 61.94 71 ARG A C 1
ATOM 581 O O . ARG A 1 71 ? -23.687 -0.761 1.317 1.00 61.94 71 ARG A O 1
ATOM 588 N N . THR A 1 72 ? -22.207 0.767 0.639 1.00 63.59 72 THR A N 1
ATOM 589 C CA . THR A 1 72 ? -21.848 0.034 -0.573 1.00 63.59 72 THR A CA 1
ATOM 590 C C . THR A 1 72 ? -20.880 -1.089 -0.222 1.00 63.59 72 THR A C 1
ATOM 592 O O . THR A 1 72 ? -19.899 -0.867 0.501 1.00 63.59 72 THR A O 1
ATOM 595 N N . ALA A 1 73 ? -21.127 -2.287 -0.757 1.00 67.12 73 ALA A N 1
ATOM 596 C CA . ALA A 1 73 ? -20.183 -3.397 -0.691 1.00 67.12 73 ALA A CA 1
ATOM 597 C C . ALA A 1 73 ? -18.788 -2.912 -1.137 1.00 67.12 73 ALA A C 1
ATOM 599 O O . ALA A 1 73 ? -18.638 -2.347 -2.218 1.00 67.12 73 ALA A O 1
ATOM 600 N N . GLY A 1 74 ? -17.782 -3.064 -0.271 1.00 78.94 74 GLY A N 1
ATOM 601 C CA . GLY A 1 74 ? -16.408 -2.612 -0.532 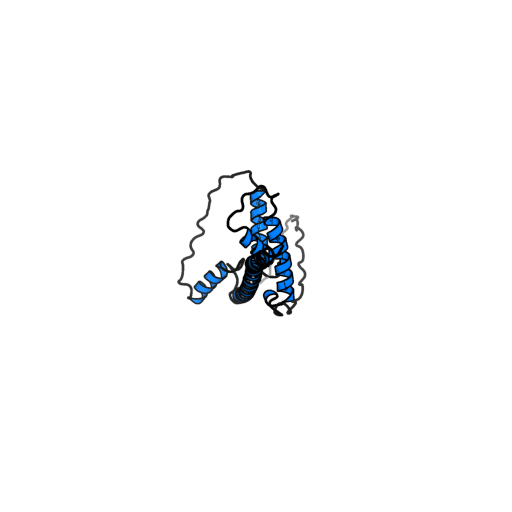1.00 78.94 74 GLY A CA 1
ATOM 602 C C . GLY A 1 74 ? -15.957 -1.342 0.199 1.00 78.94 74 GLY A C 1
ATOM 603 O O . GLY A 1 74 ? -14.761 -1.077 0.221 1.00 78.94 74 GLY A O 1
ATOM 604 N N . GLN A 1 75 ? -16.835 -0.606 0.892 1.00 86.50 75 GLN A N 1
ATOM 605 C CA . GLN A 1 75 ? -16.441 0.623 1.608 1.00 86.50 75 GLN A CA 1
ATOM 606 C C . GLN A 1 75 ? -15.377 0.386 2.699 1.00 86.50 75 GLN A C 1
ATOM 608 O O . GLN A 1 75 ? -14.485 1.212 2.893 1.00 86.50 75 GLN A O 1
ATOM 613 N N . VAL A 1 76 ? -15.444 -0.755 3.394 1.00 89.31 76 VAL A N 1
ATOM 614 C CA . VAL A 1 76 ? -14.434 -1.170 4.386 1.00 89.31 76 VAL A CA 1
ATOM 615 C C . VAL A 1 76 ? -13.083 -1.401 3.712 1.00 89.31 76 VAL A C 1
ATOM 617 O O . VAL A 1 76 ? -12.078 -0.851 4.156 1.00 89.31 76 VAL A O 1
ATOM 620 N N . ARG A 1 77 ? -13.073 -2.151 2.602 1.00 90.81 77 ARG A N 1
ATOM 621 C CA . ARG A 1 77 ? -11.868 -2.428 1.812 1.00 90.81 77 ARG A CA 1
ATOM 622 C C . ARG A 1 77 ? -11.248 -1.141 1.277 1.00 90.81 77 ARG A C 1
ATOM 624 O O . ARG A 1 77 ? -10.072 -0.895 1.509 1.00 90.81 77 ARG A O 1
ATOM 631 N N . ASP A 1 78 ? -12.050 -0.290 0.645 1.00 89.88 78 ASP A N 1
ATOM 632 C CA . ASP A 1 78 ? -11.595 0.995 0.109 1.00 89.88 78 ASP A CA 1
ATOM 633 C C . ASP A 1 78 ? -10.998 1.889 1.200 1.00 89.88 78 ASP A C 1
ATOM 635 O O . ASP A 1 78 ? -10.043 2.631 0.969 1.00 89.88 78 ASP A O 1
ATOM 639 N N . THR A 1 79 ? -11.548 1.816 2.411 1.00 92.56 79 THR A N 1
ATOM 640 C CA . THR A 1 79 ? -11.044 2.574 3.557 1.00 92.56 79 THR A CA 1
ATOM 641 C C . THR A 1 79 ? -9.745 2.001 4.087 1.00 92.56 79 THR A C 1
ATOM 643 O O . THR A 1 79 ? -8.830 2.773 4.367 1.00 92.56 79 THR A O 1
ATOM 646 N N . ALA A 1 80 ? -9.630 0.679 4.187 1.00 93.75 80 ALA A N 1
ATOM 647 C CA . ALA A 1 80 ? -8.392 0.023 4.582 1.00 93.75 80 ALA A CA 1
ATOM 648 C C . ALA A 1 80 ? -7.259 0.360 3.600 1.00 93.75 80 ALA A C 1
ATOM 650 O O . ALA A 1 80 ? -6.212 0.852 4.027 1.00 93.75 80 ALA A O 1
ATOM 651 N N . ASP A 1 81 ? -7.529 0.264 2.295 1.00 92.12 81 ASP A N 1
ATOM 652 C CA . ASP A 1 81 ? -6.595 0.656 1.235 1.00 92.12 81 ASP A CA 1
ATOM 653 C C . ASP A 1 81 ? -6.253 2.157 1.322 1.00 92.12 81 ASP A C 1
ATOM 655 O O . ASP A 1 81 ? -5.137 2.583 1.001 1.00 92.12 81 ASP A O 1
ATOM 659 N N . ARG A 1 82 ? -7.198 2.996 1.780 1.00 91.81 82 ARG A N 1
ATOM 660 C CA . ARG A 1 82 ? -6.993 4.448 1.931 1.00 91.81 82 ARG A CA 1
ATOM 661 C C . ARG A 1 82 ? -6.092 4.790 3.073 1.00 91.81 82 ARG A C 1
ATOM 663 O O . ARG A 1 82 ? -5.195 5.621 2.911 1.00 91.81 82 ARG A O 1
ATOM 670 N N . VAL A 1 83 ? -6.361 4.182 4.212 1.00 94.19 83 VAL A N 1
ATOM 671 C CA . VAL A 1 83 ? -5.533 4.345 5.389 1.00 94.19 83 VAL A CA 1
ATOM 672 C C . VAL A 1 83 ? -4.131 3.848 5.058 1.00 94.19 83 VAL A C 1
ATOM 674 O O . VAL A 1 83 ? -3.194 4.617 5.266 1.00 94.19 83 VAL A O 1
ATOM 677 N N . LEU A 1 84 ? -4.001 2.689 4.402 1.00 93.19 84 LEU A N 1
ATOM 678 C CA . LEU A 1 84 ? -2.722 2.116 3.980 1.00 93.19 84 LEU A CA 1
ATOM 679 C C . LEU A 1 84 ? -1.948 3.077 3.065 1.00 93.19 84 LEU A C 1
ATOM 681 O O . LEU A 1 84 ? -0.801 3.430 3.321 1.00 93.19 84 LEU A O 1
ATOM 685 N N . ALA A 1 85 ? -2.582 3.609 2.022 1.00 93.38 85 ALA A N 1
ATOM 686 C CA . ALA A 1 85 ? -1.908 4.558 1.139 1.00 93.38 85 ALA A CA 1
ATOM 687 C C . ALA A 1 85 ? -1.567 5.896 1.833 1.00 93.38 85 ALA A C 1
ATOM 689 O O . ALA A 1 85 ? -0.585 6.552 1.477 1.00 93.38 85 ALA A O 1
ATOM 690 N N . SER A 1 86 ? -2.366 6.321 2.817 1.00 91.06 86 SER A N 1
ATOM 691 C CA . SER A 1 86 ? -2.124 7.552 3.579 1.00 91.06 86 SER A CA 1
ATOM 692 C C . SER A 1 86 ? -0.986 7.417 4.594 1.00 91.06 86 SER A C 1
ATOM 694 O O . SER A 1 86 ? -0.221 8.366 4.773 1.00 91.06 86 SER A O 1
ATOM 696 N N . THR A 1 87 ? -0.831 6.250 5.227 1.00 90.62 87 THR A N 1
ATOM 697 C CA . THR A 1 87 ? 0.279 5.960 6.149 1.00 90.62 87 THR A CA 1
ATOM 698 C C . THR A 1 87 ? 1.600 5.871 5.401 1.00 90.62 87 THR A C 1
ATOM 700 O O . THR A 1 87 ? 2.604 6.366 5.901 1.00 90.62 87 THR A O 1
ATOM 703 N N . ALA A 1 88 ? 1.571 5.397 4.152 1.00 88.00 88 ALA A N 1
ATOM 704 C CA . ALA A 1 88 ? 2.708 5.427 3.231 1.00 88.00 88 ALA A CA 1
ATOM 705 C C . ALA A 1 88 ? 3.171 6.851 2.857 1.00 88.00 88 ALA A C 1
ATOM 707 O O . ALA A 1 88 ? 4.213 7.021 2.221 1.00 88.00 88 ALA A O 1
ATOM 708 N N . LYS A 1 89 ? 2.365 7.882 3.166 1.00 84.06 89 LYS A N 1
ATOM 709 C CA . LYS A 1 89 ? 2.601 9.302 2.840 1.00 84.06 89 LYS A CA 1
ATOM 710 C C . LYS A 1 89 ? 2.867 9.578 1.351 1.00 84.06 89 LYS A C 1
ATOM 712 O O . LYS A 1 89 ? 3.451 10.599 1.005 1.00 84.06 89 LYS A O 1
ATOM 717 N N . GLY A 1 90 ? 2.443 8.691 0.447 1.00 81.75 90 GLY A N 1
ATOM 718 C CA . GLY A 1 90 ? 2.712 8.846 -0.985 1.00 81.75 90 GLY A CA 1
ATOM 719 C C . GLY A 1 90 ? 4.182 8.647 -1.377 1.00 81.75 90 GLY A C 1
ATOM 720 O O . GLY A 1 90 ? 4.578 9.135 -2.437 1.00 81.75 90 GLY A O 1
ATOM 721 N N . ARG A 1 91 ? 4.995 7.977 -0.547 1.00 86.50 91 ARG A N 1
ATOM 722 C CA . ARG A 1 91 ? 6.413 7.690 -0.839 1.00 86.50 91 ARG A CA 1
ATOM 723 C C . ARG A 1 91 ? 6.573 6.661 -1.959 1.00 86.50 91 ARG A C 1
ATOM 725 O O . ARG A 1 91 ? 7.421 6.826 -2.833 1.00 86.50 91 ARG A O 1
ATOM 732 N N . THR A 1 92 ? 5.682 5.679 -2.001 1.00 90.12 92 THR A N 1
AT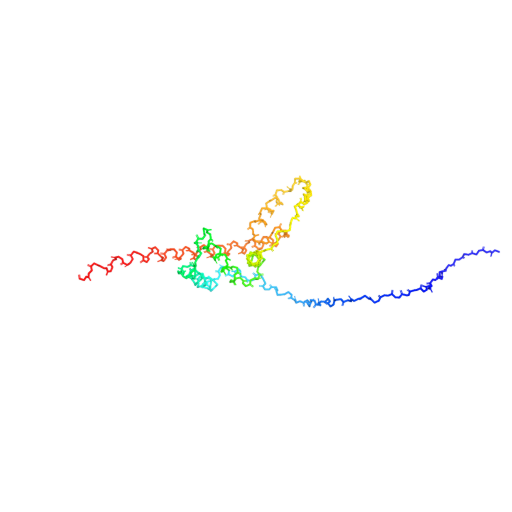OM 733 C CA . THR A 1 92 ? 5.688 4.581 -2.977 1.00 90.12 92 THR A CA 1
ATOM 734 C C . THR A 1 92 ? 4.809 4.907 -4.185 1.00 90.12 92 THR A C 1
ATOM 736 O O . THR A 1 92 ? 3.877 5.722 -4.107 1.00 90.12 92 THR A O 1
ATOM 739 N N . ARG A 1 93 ? 5.076 4.307 -5.349 1.00 92.75 93 ARG A N 1
ATOM 740 C CA . ARG A 1 93 ? 4.249 4.555 -6.543 1.00 92.75 93 ARG A CA 1
ATOM 741 C C . ARG A 1 93 ? 2.844 3.992 -6.361 1.00 92.75 93 ARG A C 1
ATOM 743 O O . ARG A 1 93 ? 1.888 4.655 -6.780 1.00 92.75 93 ARG A O 1
ATOM 750 N N . TRP A 1 94 ? 2.704 2.839 -5.708 1.00 93.50 94 TRP A N 1
ATOM 751 C CA . TRP A 1 94 ? 1.389 2.258 -5.441 1.00 93.50 94 TRP A CA 1
ATOM 752 C C . TRP A 1 94 ? 0.538 3.138 -4.516 1.00 93.50 94 TRP A C 1
ATOM 754 O O . TRP A 1 94 ? -0.637 3.367 -4.817 1.00 93.50 94 TRP A O 1
ATOM 764 N N . SER A 1 95 ? 1.115 3.751 -3.474 1.00 92.56 95 SER A N 1
ATOM 765 C CA . SER A 1 95 ? 0.359 4.636 -2.571 1.00 92.56 95 SER A CA 1
ATOM 766 C C . SER A 1 95 ? -0.118 5.903 -3.284 1.00 92.56 95 SER A C 1
ATOM 768 O O . SER A 1 95 ? -1.287 6.291 -3.173 1.00 92.56 95 SER A O 1
ATOM 770 N N . ARG A 1 96 ? 0.736 6.504 -4.124 1.00 93.00 96 ARG A N 1
ATOM 771 C CA . ARG A 1 96 ? 0.346 7.619 -5.005 1.00 93.00 96 ARG A CA 1
ATOM 772 C C . ARG A 1 96 ? -0.768 7.221 -5.969 1.00 93.00 96 ARG A C 1
ATOM 774 O O . ARG A 1 96 ? -1.687 8.011 -6.195 1.00 93.00 96 ARG A O 1
ATOM 781 N N . ALA A 1 97 ? -0.712 6.016 -6.534 1.00 93.69 97 ALA A N 1
ATOM 782 C CA . ALA A 1 97 ? -1.726 5.526 -7.462 1.00 93.69 97 ALA A CA 1
ATOM 783 C C . ALA A 1 97 ? -3.090 5.328 -6.783 1.00 93.69 97 ALA A C 1
ATOM 785 O O . ALA A 1 97 ? -4.112 5.735 -7.346 1.00 93.69 97 ALA A O 1
ATOM 786 N N . ILE A 1 98 ? -3.107 4.772 -5.568 1.00 92.25 98 ILE A N 1
ATOM 787 C CA . ILE A 1 98 ? -4.317 4.605 -4.755 1.00 92.25 98 ILE A CA 1
ATOM 788 C C . ILE A 1 98 ? -4.924 5.975 -4.407 1.00 92.25 98 ILE A C 1
ATOM 790 O O . ILE A 1 98 ? -6.075 6.252 -4.753 1.00 92.25 98 ILE A O 1
ATOM 794 N N . LEU A 1 99 ? -4.135 6.895 -3.840 1.00 91.19 99 LEU A N 1
ATOM 795 C CA . LEU A 1 99 ? -4.606 8.249 -3.507 1.00 91.19 99 LEU A CA 1
ATOM 796 C C . LEU A 1 99 ? -5.071 9.025 -4.755 1.00 91.19 99 LEU A C 1
ATOM 798 O O . LEU A 1 99 ? -6.060 9.766 -4.722 1.00 91.19 99 LEU A O 1
ATOM 802 N N . GLY A 1 100 ? -4.370 8.853 -5.877 1.00 88.31 100 GLY A N 1
ATOM 803 C CA . GLY A 1 100 ? -4.689 9.478 -7.158 1.00 88.31 100 GLY A CA 1
ATOM 804 C C . GLY A 1 100 ? -6.003 8.986 -7.767 1.00 88.31 100 GLY A C 1
ATOM 805 O O . GLY A 1 100 ? -6.747 9.795 -8.336 1.00 88.31 100 GLY A O 1
ATOM 806 N N . ARG A 1 101 ? -6.330 7.695 -7.615 1.00 85.06 101 ARG A N 1
ATOM 807 C CA . ARG A 1 101 ? -7.605 7.107 -8.063 1.00 85.06 101 ARG A CA 1
ATOM 808 C C . ARG A 1 101 ? -8.792 7.838 -7.442 1.00 85.06 101 ARG A C 1
ATOM 810 O O . ARG A 1 101 ? -9.711 8.229 -8.159 1.00 85.06 101 ARG A O 1
ATOM 817 N N . TRP A 1 102 ? -8.748 8.120 -6.145 1.00 73.62 102 TRP A N 1
ATOM 818 C CA . TRP A 1 102 ? -9.871 8.779 -5.472 1.00 73.62 102 TRP A CA 1
ATOM 819 C C . TRP A 1 102 ? -9.931 10.280 -5.692 1.00 73.62 102 TRP A C 1
ATOM 821 O O . TRP A 1 102 ? -11.027 10.834 -5.761 1.00 73.62 102 TRP A O 1
ATOM 831 N N . LYS A 1 103 ? -8.793 10.960 -5.885 1.00 75.88 103 LYS A N 1
ATOM 832 C CA . LYS A 1 103 ? -8.812 12.355 -6.360 1.00 75.88 103 LYS A CA 1
ATOM 833 C C . LYS A 1 103 ? -9.520 12.466 -7.713 1.00 75.88 103 LYS A C 1
ATOM 835 O O . LYS A 1 103 ? -10.215 13.450 -7.955 1.00 75.88 103 LYS A O 1
ATOM 840 N N . LYS A 1 104 ? -9.367 11.477 -8.602 1.00 71.88 104 LYS A N 1
ATOM 841 C CA . LYS A 1 104 ? -10.135 11.409 -9.857 1.00 71.88 104 LYS A CA 1
ATOM 842 C C . LYS A 1 104 ? -11.610 11.121 -9.582 1.00 71.88 104 LYS A C 1
ATOM 844 O O . LYS A 1 104 ? -12.439 11.910 -10.017 1.00 71.88 104 LYS A O 1
ATOM 849 N N . LEU A 1 105 ? -11.933 10.094 -8.796 1.00 68.00 105 LEU A N 1
ATOM 850 C CA . LEU A 1 105 ? -13.321 9.732 -8.480 1.00 68.00 105 LEU A CA 1
ATOM 851 C C . LEU A 1 105 ? -14.108 10.889 -7.830 1.00 68.00 105 LEU A C 1
ATOM 853 O O . LEU A 1 105 ? -15.196 11.223 -8.280 1.00 68.00 105 LEU A O 1
ATOM 857 N N . ARG A 1 106 ? -13.522 11.595 -6.854 1.00 67.38 106 ARG A N 1
ATOM 858 C CA . ARG A 1 106 ? -14.124 12.796 -6.240 1.00 67.38 106 ARG A CA 1
ATOM 859 C C . ARG A 1 106 ? -14.343 13.933 -7.238 1.00 67.38 106 ARG A C 1
ATOM 861 O O . ARG A 1 106 ? -15.332 14.650 -7.132 1.00 67.38 106 ARG A O 1
ATOM 868 N N . ARG A 1 107 ? -13.432 14.117 -8.202 1.00 65.62 107 ARG A N 1
ATOM 869 C CA . ARG A 1 107 ? -13.602 15.109 -9.276 1.00 65.62 107 ARG A CA 1
ATOM 870 C C . ARG A 1 107 ? -14.703 14.708 -10.255 1.00 65.62 107 ARG A C 1
ATOM 872 O O . ARG A 1 107 ? -15.399 15.596 -10.723 1.00 65.62 107 ARG A O 1
ATOM 879 N N . HIS A 1 108 ? -14.882 13.416 -10.525 1.00 58.84 108 HIS A N 1
ATOM 880 C CA . HIS A 1 108 ? -15.998 12.921 -11.333 1.00 58.84 108 HIS A CA 1
ATOM 881 C C . HIS A 1 108 ? -17.339 13.092 -10.608 1.00 58.84 108 HIS A C 1
ATOM 883 O O . HIS A 1 108 ? -18.269 13.613 -11.208 1.00 58.84 108 HIS A O 1
ATOM 889 N N . HIS A 1 109 ? -17.416 12.810 -9.303 1.00 58.84 109 HIS A N 1
ATOM 890 C CA . HIS A 1 109 ? -18.629 13.069 -8.511 1.00 58.84 109 HIS A CA 1
ATOM 891 C C . HIS A 1 109 ? -18.977 14.563 -8.379 1.00 58.84 109 HIS A C 1
ATOM 893 O O . HIS A 1 109 ? -20.140 14.903 -8.208 1.00 58.84 109 HIS A O 1
ATOM 899 N N . ARG A 1 110 ? -17.991 15.470 -8.476 1.00 56.94 110 ARG A N 1
ATOM 900 C CA . ARG A 1 110 ? -18.214 16.930 -8.480 1.00 56.94 110 ARG A CA 1
ATOM 901 C C . ARG A 1 110 ? -18.551 17.487 -9.872 1.00 56.94 110 ARG A C 1
ATOM 903 O O . ARG A 1 110 ? -19.004 18.620 -9.978 1.00 56.94 110 ARG A O 1
ATOM 910 N N . LYS A 1 111 ? -18.330 16.714 -10.938 1.00 54.72 111 LYS A N 1
ATOM 911 C CA . LYS A 1 111 ? -18.619 17.089 -12.328 1.00 54.72 111 LYS A CA 1
ATOM 912 C C . LYS A 1 111 ? -19.785 16.263 -12.868 1.00 54.72 111 LYS A C 1
ATOM 914 O O . LYS A 1 111 ? -19.629 15.527 -13.836 1.00 54.72 111 LYS A O 1
ATOM 919 N N . VAL A 1 112 ? -20.961 16.405 -12.265 1.00 53.66 112 VAL A N 1
ATOM 920 C CA . VAL A 1 112 ? -22.213 16.033 -12.936 1.00 53.66 112 VAL A CA 1
ATOM 921 C C . VAL A 1 112 ? -22.730 17.275 -13.655 1.00 53.66 112 VAL A C 1
ATOM 923 O O . VAL A 1 112 ? -23.514 18.033 -13.099 1.00 53.66 112 VAL A O 1
ATOM 926 N N . LYS A 1 113 ? -22.196 17.538 -14.853 1.00 51.84 113 LYS A N 1
ATOM 927 C CA . LYS A 1 113 ? -22.881 18.192 -15.985 1.00 51.84 113 LYS A CA 1
ATOM 928 C C . LYS A 1 113 ? -21.922 18.326 -17.173 1.00 51.84 113 LYS A C 1
ATOM 930 O O . LYS A 1 113 ? -20.741 18.622 -17.002 1.00 51.84 113 LYS A O 1
ATOM 935 N N . LYS A 1 114 ? -22.518 18.149 -18.357 1.00 45.09 114 LYS A N 1
ATOM 936 C CA . LYS A 1 114 ? -21.971 18.054 -19.723 1.00 45.09 114 LYS A CA 1
ATOM 937 C C . LYS A 1 114 ? -21.477 16.663 -20.127 1.00 45.09 114 LYS A C 1
ATOM 939 O O . LYS A 1 114 ? -20.283 16.378 -20.160 1.00 45.09 114 LYS A O 1
ATOM 944 N N . ALA A 1 115 ? -22.445 15.829 -20.512 1.00 54.12 115 ALA A N 1
ATOM 945 C CA . ALA A 1 115 ? -22.247 14.911 -21.622 1.00 54.12 115 ALA A CA 1
ATOM 946 C C . ALA A 1 115 ? -21.923 15.755 -22.864 1.00 54.12 115 ALA A C 1
ATOM 948 O O . ALA A 1 115 ? -22.760 16.523 -23.328 1.00 54.12 115 ALA A O 1
ATOM 949 N N . ALA A 1 116 ? -20.689 15.658 -23.345 1.00 48.56 116 ALA A N 1
ATOM 950 C CA . ALA A 1 116 ? -20.363 15.999 -24.716 1.00 48.56 116 ALA A CA 1
ATOM 951 C C . ALA A 1 116 ? -20.126 14.674 -25.434 1.00 48.56 116 ALA A C 1
ATOM 953 O O . ALA A 1 116 ? -19.212 13.920 -25.093 1.00 48.56 116 ALA A O 1
ATOM 954 N N . THR A 1 117 ? -21.021 14.388 -26.373 1.00 52.31 117 THR A N 1
ATOM 955 C CA . THR A 1 117 ? -20.876 13.398 -27.433 1.00 52.31 117 THR A CA 1
ATOM 956 C C . THR A 1 117 ? -19.470 13.467 -28.018 1.00 52.31 117 THR A C 1
ATOM 958 O O . THR A 1 117 ? -18.969 14.537 -28.352 1.00 52.31 117 THR A O 1
ATOM 961 N N . GLY A 1 118 ? -18.823 12.313 -28.108 1.00 44.34 118 GLY A N 1
ATOM 962 C CA . GLY A 1 118 ? -17.459 12.193 -28.602 1.00 44.34 118 GLY A CA 1
ATOM 963 C C . GLY A 1 118 ? -16.968 10.767 -28.443 1.00 44.34 118 GLY A C 1
ATOM 964 O O . GLY A 1 118 ? -15.956 10.508 -27.796 1.00 44.34 118 GLY A O 1
ATOM 965 N N . LEU A 1 119 ? -17.744 9.823 -28.971 1.00 54.59 119 LEU A N 1
ATOM 966 C CA . LEU A 1 119 ? -17.396 8.412 -29.031 1.00 54.59 119 LEU A CA 1
ATOM 967 C C . LEU A 1 119 ? -16.331 8.234 -30.120 1.00 54.59 119 LEU A C 1
ATOM 969 O O . LEU A 1 119 ? -16.608 7.761 -31.205 1.00 54.59 119 LEU A O 1
ATOM 973 N N . ASN A 1 120 ? -15.101 8.638 -29.819 1.00 50.19 120 ASN A N 1
ATOM 974 C CA . ASN A 1 120 ? -13.928 8.280 -30.606 1.00 50.19 120 ASN A CA 1
ATOM 975 C C . ASN A 1 120 ? -12.952 7.573 -29.677 1.00 50.19 120 ASN A C 1
ATOM 977 O O . ASN A 1 120 ? -11.885 8.076 -29.323 1.00 50.19 120 ASN A O 1
ATOM 981 N N . ARG A 1 121 ? -13.331 6.359 -29.260 1.00 48.38 121 ARG A N 1
ATOM 982 C CA . ARG A 1 121 ? -12.329 5.380 -28.855 1.00 48.38 121 ARG A CA 1
ATOM 983 C C . ARG A 1 121 ? -11.616 4.983 -30.138 1.00 48.38 121 ARG A C 1
ATOM 985 O O . ARG A 1 121 ? -11.986 3.999 -30.766 1.00 48.38 121 ARG A O 1
ATOM 992 N N . ALA A 1 122 ? -10.609 5.767 -30.516 1.00 47.03 122 ALA A N 1
ATOM 993 C CA . ALA A 1 122 ? -9.592 5.299 -31.432 1.00 47.03 122 ALA A CA 1
ATOM 994 C C . ALA A 1 122 ? -9.146 3.938 -30.896 1.00 47.03 122 ALA A C 1
ATOM 996 O O . ALA A 1 122 ? -8.613 3.826 -29.783 1.00 47.03 122 ALA A O 1
ATOM 997 N N . VAL A 1 123 ? -9.464 2.892 -31.652 1.00 52.59 123 VAL A N 1
ATOM 998 C CA . VAL A 1 123 ? -8.839 1.586 -31.524 1.00 52.59 123 VAL A CA 1
ATOM 999 C C . VAL A 1 123 ? -7.394 1.835 -31.930 1.00 52.59 123 VAL A C 1
ATOM 1001 O O . VAL A 1 123 ? -7.005 1.627 -33.072 1.00 52.59 123 VAL A O 1
ATOM 1004 N N . ILE A 1 124 ? -6.612 2.396 -31.001 1.00 52.81 124 ILE A N 1
ATOM 1005 C CA . ILE A 1 124 ? -5.163 2.445 -31.109 1.00 52.81 124 ILE A CA 1
ATOM 1006 C C . ILE A 1 124 ? -4.784 0.986 -31.256 1.00 52.81 124 ILE A C 1
ATOM 1008 O O . ILE A 1 124 ? -5.074 0.180 -30.362 1.00 52.81 124 ILE A O 1
ATOM 1012 N N . GLY A 1 125 ? -4.282 0.677 -32.450 1.00 47.53 125 GLY A N 1
ATOM 1013 C CA . GLY A 1 125 ? -4.076 -0.665 -32.943 1.00 47.53 125 GLY A CA 1
ATOM 1014 C C . GLY A 1 125 ? -3.525 -1.556 -31.847 1.00 47.53 125 GLY A C 1
ATOM 1015 O O . GLY A 1 125 ? -2.617 -1.178 -31.101 1.00 47.53 125 GLY A O 1
ATOM 101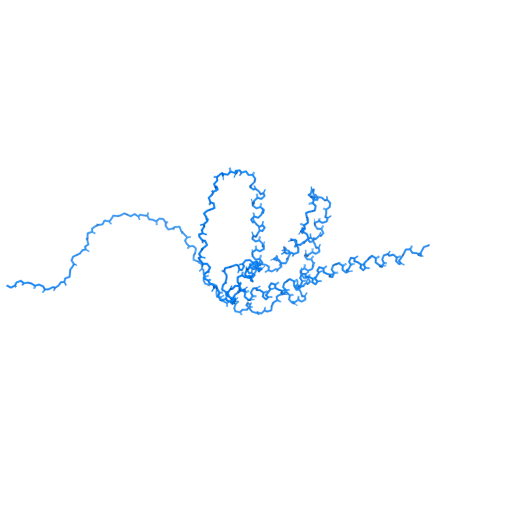6 N N . ARG A 1 126 ? -4.095 -2.757 -31.743 1.00 50.78 126 ARG A N 1
ATOM 1017 C CA . ARG A 1 126 ? -3.374 -3.877 -31.153 1.00 50.78 126 ARG A CA 1
ATOM 1018 C C . ARG A 1 126 ? -2.114 -4.044 -31.997 1.00 50.78 126 ARG A C 1
ATOM 1020 O O . ARG A 1 126 ? -2.127 -4.767 -32.988 1.00 50.78 126 ARG A O 1
ATOM 1027 N N . GLU A 1 127 ? -1.060 -3.322 -31.620 1.00 53.75 127 GLU A N 1
ATOM 1028 C CA . GLU A 1 127 ? 0.314 -3.620 -31.988 1.00 53.75 127 GLU A CA 1
ATOM 1029 C C . GLU A 1 127 ? 0.441 -5.127 -31.817 1.00 53.75 127 GLU A C 1
ATOM 1031 O O . GLU A 1 127 ? 0.156 -5.670 -30.740 1.00 53.75 127 GLU A O 1
ATOM 1036 N N . ARG A 1 128 ? 0.697 -5.784 -32.946 1.00 50.50 128 ARG A N 1
ATOM 1037 C CA . ARG A 1 128 ? 0.706 -7.230 -33.116 1.00 50.50 128 ARG A CA 1
ATOM 1038 C C . ARG A 1 128 ? 1.342 -7.850 -31.882 1.00 50.50 128 ARG A C 1
ATOM 1040 O O . ARG A 1 128 ? 2.474 -7.515 -31.539 1.00 50.50 128 ARG A O 1
ATOM 1047 N N . THR A 1 129 ? 0.618 -8.742 -31.212 1.00 54.16 129 THR A N 1
ATOM 1048 C CA . THR A 1 129 ? 1.171 -9.610 -30.174 1.00 54.16 129 THR A CA 1
ATOM 1049 C C . THR A 1 129 ? 2.223 -10.508 -30.817 1.00 54.16 129 THR A C 1
ATOM 1051 O O . THR A 1 129 ? 1.978 -11.680 -31.084 1.00 54.16 129 THR A O 1
ATOM 1054 N N . ARG A 1 130 ? 3.412 -9.955 -31.084 1.00 62.81 130 ARG A N 1
ATOM 1055 C CA . ARG A 1 130 ? 4.645 -10.730 -31.139 1.00 62.81 130 ARG A CA 1
ATOM 1056 C C . ARG A 1 130 ? 4.655 -11.500 -29.827 1.00 62.81 130 ARG A C 1
ATOM 1058 O O . ARG A 1 130 ? 4.407 -10.896 -28.782 1.00 62.81 130 ARG A O 1
ATOM 1065 N N . ARG A 1 131 ? 4.797 -12.826 -29.893 1.00 69.62 131 ARG A N 1
ATOM 1066 C CA . ARG A 1 131 ? 4.783 -13.699 -28.715 1.00 69.62 131 ARG A CA 1
ATOM 1067 C C . ARG A 1 131 ? 5.820 -13.160 -27.732 1.00 69.62 131 ARG A C 1
ATOM 1069 O O . ARG A 1 131 ? 7.016 -13.321 -27.948 1.00 69.62 131 ARG A O 1
ATOM 1076 N N . LEU A 1 132 ? 5.362 -12.418 -26.723 1.00 71.50 132 LEU A N 1
ATOM 1077 C CA . LEU A 1 132 ? 6.258 -11.843 -25.734 1.00 71.50 132 LEU A CA 1
ATOM 1078 C C . LEU A 1 132 ? 6.894 -13.021 -24.989 1.00 71.50 132 LEU A C 1
ATOM 1080 O O . LEU A 1 132 ? 6.184 -13.989 -24.697 1.00 71.50 132 LEU A O 1
ATOM 1084 N N 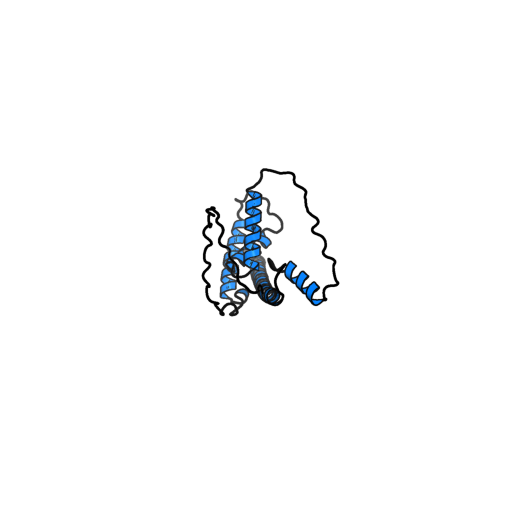. PRO A 1 133 ? 8.193 -12.958 -24.658 1.00 86.12 133 PRO A N 1
ATOM 1085 C CA . PRO A 1 133 ? 8.815 -13.936 -23.780 1.00 86.12 133 PRO A CA 1
ATOM 1086 C C . PRO A 1 133 ? 7.950 -14.172 -22.537 1.00 86.12 133 PRO A C 1
ATOM 1088 O O . PRO A 1 133 ? 7.358 -13.227 -22.004 1.00 86.12 133 PRO A O 1
ATOM 1091 N N . ALA A 1 134 ? 7.889 -15.410 -22.040 1.00 87.81 134 ALA A N 1
ATOM 1092 C CA . ALA A 1 134 ? 7.045 -15.771 -20.895 1.00 87.81 134 ALA A CA 1
ATOM 1093 C C . ALA A 1 134 ? 7.253 -14.838 -19.680 1.00 87.81 134 ALA A C 1
ATOM 1095 O O . ALA A 1 134 ? 6.298 -14.478 -18.988 1.00 87.81 134 ALA A O 1
ATOM 1096 N N . VAL A 1 135 ? 8.489 -14.369 -19.474 1.00 89.31 135 VAL A N 1
ATOM 1097 C CA . VAL A 1 135 ? 8.859 -13.394 -18.434 1.00 89.31 135 VAL A CA 1
ATOM 1098 C C . VAL A 1 135 ? 8.144 -12.050 -18.617 1.00 89.31 135 VAL A C 1
ATOM 1100 O O . VAL A 1 135 ? 7.635 -11.489 -17.650 1.00 89.31 135 VAL A O 1
ATOM 1103 N N . GLN A 1 136 ? 8.038 -11.541 -19.846 1.00 88.56 136 GLN A N 1
ATOM 1104 C CA . GLN A 1 136 ? 7.363 -10.270 -20.130 1.00 88.56 136 GLN A CA 1
ATOM 1105 C C . GLN A 1 136 ? 5.844 -10.375 -19.953 1.00 88.56 136 GLN A C 1
ATOM 1107 O O . GLN A 1 136 ? 5.212 -9.428 -19.481 1.00 88.56 136 GLN A O 1
ATOM 1112 N N . VAL A 1 137 ? 5.253 -11.532 -20.272 1.00 90.94 137 VAL A N 1
ATOM 1113 C CA . VAL A 1 137 ? 3.831 -11.797 -19.997 1.00 90.94 137 VAL A CA 1
ATOM 1114 C C . VAL A 1 137 ? 3.567 -11.744 -18.491 1.00 90.94 137 VAL A C 1
ATOM 1116 O O . VAL A 1 137 ? 2.684 -11.004 -18.053 1.00 90.94 137 VAL A O 1
ATOM 1119 N N . LYS A 1 138 ? 4.377 -12.448 -17.690 1.00 93.38 138 LYS A N 1
ATOM 1120 C CA . LYS A 1 138 ? 4.273 -12.429 -16.221 1.00 93.38 138 LYS A CA 1
ATOM 1121 C C . LYS A 1 138 ? 4.508 -11.028 -15.646 1.00 93.38 138 LYS A C 1
ATOM 1123 O O . LYS A 1 138 ? 3.721 -10.574 -14.819 1.00 93.38 138 LYS A O 1
ATOM 1128 N N . ALA A 1 139 ? 5.508 -10.298 -16.142 1.00 93.25 139 ALA A N 1
ATOM 1129 C CA . ALA A 1 139 ? 5.759 -8.912 -15.744 1.00 93.25 139 ALA A CA 1
ATOM 1130 C C . ALA A 1 139 ? 4.560 -7.996 -16.050 1.00 93.25 139 ALA A C 1
ATOM 1132 O O . ALA A 1 139 ? 4.194 -7.144 -15.240 1.00 93.25 139 ALA A O 1
ATOM 1133 N N . ARG A 1 140 ? 3.884 -8.198 -17.190 1.00 92.50 140 ARG A N 1
ATOM 1134 C CA . ARG A 1 140 ? 2.680 -7.436 -17.550 1.00 92.50 140 ARG A CA 1
ATOM 1135 C C . ARG A 1 140 ? 1.510 -7.729 -16.614 1.00 92.50 140 ARG A C 1
ATOM 1137 O O . ARG A 1 140 ? 0.774 -6.800 -16.281 1.00 92.50 140 ARG A O 1
ATOM 1144 N N . VAL A 1 141 ? 1.324 -8.985 -16.210 1.00 95.12 141 VAL A N 1
ATOM 1145 C CA . VAL A 1 141 ? 0.309 -9.366 -15.212 1.00 95.12 141 VAL A CA 1
ATOM 1146 C C . VAL A 1 141 ? 0.628 -8.704 -13.875 1.00 95.12 141 VAL A C 1
ATOM 1148 O O . VAL A 1 141 ? -0.227 -8.027 -13.306 1.00 95.12 141 VAL A O 1
ATOM 1151 N N . LEU A 1 142 ? 1.879 -8.791 -13.427 1.00 96.00 142 LEU A N 1
ATOM 1152 C CA . LEU A 1 142 ? 2.306 -8.200 -12.164 1.00 96.00 142 LEU A CA 1
ATOM 1153 C C . LEU A 1 142 ? 2.101 -6.676 -12.134 1.00 96.00 142 LEU A C 1
ATOM 1155 O O . LEU A 1 142 ? 1.533 -6.137 -11.184 1.00 96.00 142 LEU A O 1
ATOM 1159 N N . GLY A 1 143 ? 2.437 -5.980 -13.224 1.00 94.19 143 GLY A N 1
ATOM 1160 C CA . GLY A 1 143 ? 2.188 -4.543 -13.362 1.00 94.19 143 GLY A CA 1
ATOM 1161 C C . GLY A 1 143 ? 0.705 -4.149 -13.380 1.00 94.19 143 GLY A C 1
ATOM 1162 O O . GLY A 1 143 ? 0.375 -2.986 -13.133 1.00 94.19 143 GLY A O 1
ATOM 1163 N N . GLN A 1 144 ? -0.209 -5.080 -13.672 1.00 94.19 144 GLN A N 1
ATOM 1164 C CA . GLN A 1 144 ? -1.654 -4.846 -13.570 1.00 94.19 144 GLN A CA 1
ATOM 1165 C C . GLN A 1 144 ? -2.192 -5.048 -12.153 1.00 94.19 144 GLN A C 1
ATOM 1167 O O . GLN A 1 144 ? -3.150 -4.357 -11.796 1.00 94.19 144 GLN A O 1
ATOM 1172 N N . LEU A 1 145 ? -1.579 -5.944 -11.376 1.00 95.75 145 LEU A N 1
ATOM 1173 C CA . LEU A 1 145 ? -1.939 -6.222 -9.985 1.00 95.75 145 LEU A CA 1
ATOM 1174 C C . LEU A 1 145 ? -1.472 -5.107 -9.049 1.00 95.75 145 LEU A C 1
ATOM 1176 O O . LEU A 1 145 ? -2.248 -4.630 -8.222 1.00 95.75 145 LEU A O 1
ATOM 1180 N N . VAL A 1 146 ? -0.232 -4.641 -9.212 1.00 95.31 146 VAL A N 1
ATOM 1181 C CA . VAL A 1 146 ? 0.324 -3.595 -8.349 1.00 95.31 146 VAL A CA 1
ATOM 1182 C C . VAL A 1 146 ? -0.180 -2.214 -8.795 1.00 95.31 146 VAL A C 1
ATOM 1184 O O . VAL A 1 146 ? 0.021 -1.815 -9.954 1.00 95.31 146 VAL A O 1
ATOM 1187 N N . PRO A 1 147 ? -0.817 -1.429 -7.904 1.00 94.12 147 PRO A N 1
ATOM 1188 C CA . PRO A 1 147 ? -1.331 -0.112 -8.252 1.00 94.12 147 PRO A CA 1
ATOM 1189 C C . PRO A 1 147 ? -0.246 0.785 -8.864 1.00 94.12 147 PRO A C 1
ATOM 1191 O O . PRO A 1 147 ? 0.848 0.937 -8.337 1.00 94.12 147 PRO A O 1
ATOM 1194 N N . GLY A 1 148 ? -0.545 1.402 -10.010 1.00 92.94 148 GLY A N 1
ATOM 1195 C CA . GLY A 1 148 ? 0.373 2.343 -10.665 1.00 92.94 148 GLY A CA 1
ATOM 1196 C C . GLY A 1 148 ? 1.553 1.717 -11.418 1.00 92.94 148 GLY A C 1
ATOM 1197 O O . GLY A 1 148 ? 2.371 2.469 -11.956 1.00 92.94 148 GLY A O 1
ATOM 1198 N N . CYS A 1 149 ? 1.651 0.386 -11.515 1.00 93.56 149 CYS A N 1
ATOM 1199 C CA . CYS A 1 149 ? 2.833 -0.290 -12.068 1.00 93.56 149 CYS A CA 1
ATOM 1200 C C . CYS A 1 149 ? 2.677 -0.877 -13.486 1.00 93.56 149 CYS A C 1
ATOM 1202 O O . CYS A 1 149 ? 3.524 -1.631 -13.945 1.00 93.56 149 CYS A O 1
ATOM 1204 N N . ARG A 1 150 ? 1.648 -0.469 -14.243 1.00 91.75 150 ARG A N 1
ATOM 1205 C CA . ARG A 1 150 ? 1.319 -1.046 -15.569 1.00 91.75 150 ARG A CA 1
ATOM 1206 C C . ARG A 1 150 ? 2.362 -0.846 -16.677 1.00 91.75 150 ARG A C 1
ATOM 1208 O O . ARG A 1 150 ? 2.308 -1.551 -17.677 1.00 91.75 150 ARG A O 1
ATOM 1215 N N . LYS A 1 151 ? 3.227 0.162 -16.560 1.00 90.31 151 LYS A N 1
ATOM 1216 C CA . LYS A 1 151 ? 4.198 0.575 -17.592 1.00 90.31 151 LYS A CA 1
ATOM 1217 C C . LYS A 1 151 ? 5.523 0.972 -16.935 1.00 90.31 151 LYS A C 1
ATOM 1219 O O . LYS A 1 151 ? 5.950 2.116 -17.036 1.00 90.31 151 LYS A O 1
ATOM 1224 N N . VAL A 1 152 ? 6.084 0.067 -16.144 1.00 91.19 152 VAL A N 1
ATOM 1225 C CA . VAL A 1 152 ? 7.274 0.305 -15.313 1.00 91.19 152 VAL A CA 1
ATOM 1226 C C . VAL A 1 152 ? 8.345 -0.712 -15.699 1.00 91.19 152 VAL A C 1
ATOM 1228 O O . VAL A 1 152 ? 7.977 -1.851 -15.993 1.00 91.19 152 VAL A O 1
ATOM 1231 N N . PRO A 1 153 ? 9.639 -0.339 -15.717 1.00 93.81 153 PRO A N 1
ATOM 1232 C CA . PRO A 1 153 ? 10.712 -1.302 -15.942 1.00 93.81 153 PRO A CA 1
ATOM 1233 C C . PRO A 1 153 ? 10.711 -2.392 -14.862 1.00 93.81 153 PRO A C 1
ATOM 1235 O O . PRO A 1 153 ? 10.373 -2.132 -13.705 1.00 93.81 153 PRO A O 1
ATOM 1238 N N . LEU A 1 154 ? 11.099 -3.611 -15.245 1.00 93.38 154 LEU A N 1
ATOM 1239 C CA . LEU A 1 154 ? 10.994 -4.804 -14.399 1.00 93.38 154 LEU A CA 1
ATOM 1240 C C . LEU A 1 154 ? 11.643 -4.652 -13.004 1.00 93.38 154 LEU A C 1
ATOM 1242 O O . LEU A 1 154 ? 10.971 -5.008 -12.038 1.00 93.38 154 LEU A O 1
ATOM 1246 N N . PRO A 1 155 ? 12.853 -4.078 -12.834 1.00 94.75 155 PRO A N 1
ATOM 1247 C CA . PRO A 1 155 ? 13.458 -3.935 -11.504 1.00 94.75 155 PRO A CA 1
ATOM 1248 C C . PRO A 1 155 ? 12.603 -3.097 -10.542 1.00 94.75 155 PRO A C 1
ATOM 1250 O O . PRO A 1 155 ? 12.319 -3.512 -9.421 1.00 94.75 155 PRO A O 1
ATOM 1253 N N . ASN A 1 156 ? 12.092 -1.959 -11.017 1.00 93.38 156 ASN A N 1
ATOM 1254 C CA . ASN A 1 156 ? 11.226 -1.087 -10.222 1.00 93.38 156 ASN A CA 1
ATOM 1255 C C . ASN A 1 156 ? 9.859 -1.730 -9.954 1.00 93.38 156 ASN A C 1
ATOM 1257 O O . ASN A 1 156 ? 9.265 -1.499 -8.903 1.00 93.38 156 ASN A O 1
ATOM 1261 N N . LEU A 1 157 ? 9.347 -2.529 -10.898 1.00 95.12 157 LEU A N 1
ATOM 1262 C CA . LEU A 1 157 ? 8.121 -3.297 -10.694 1.00 95.12 157 LEU A CA 1
ATOM 1263 C C . LEU A 1 157 ? 8.291 -4.299 -9.549 1.00 95.12 157 LEU A C 1
ATOM 1265 O O . LEU A 1 157 ? 7.407 -4.381 -8.703 1.00 95.12 157 LEU A O 1
ATOM 1269 N N . LEU A 1 158 ? 9.403 -5.035 -9.510 1.00 95.69 158 LEU A N 1
ATOM 1270 C CA . LEU A 1 158 ? 9.673 -6.004 -8.448 1.00 95.69 158 LEU A CA 1
ATOM 1271 C C . LEU A 1 158 ? 9.833 -5.315 -7.088 1.00 95.69 158 LEU A C 1
ATOM 1273 O O . LEU A 1 158 ? 9.188 -5.737 -6.135 1.00 95.69 158 LEU A O 1
ATOM 1277 N N . ALA A 1 159 ? 10.585 -4.212 -7.012 1.00 93.25 159 ALA A N 1
ATOM 1278 C CA . ALA A 1 159 ? 10.737 -3.445 -5.773 1.00 93.25 159 ALA A CA 1
ATOM 1279 C C . ALA A 1 159 ? 9.385 -2.948 -5.217 1.00 93.25 159 ALA A C 1
ATOM 1281 O O . ALA A 1 159 ? 9.066 -3.169 -4.049 1.00 93.25 159 ALA A O 1
ATOM 1282 N N . GLU A 1 160 ? 8.546 -2.341 -6.067 1.00 94.00 160 GLU A N 1
ATOM 1283 C CA . GLU A 1 160 ? 7.201 -1.886 -5.676 1.00 94.00 160 GLU A CA 1
ATOM 1284 C C . GLU A 1 160 ? 6.256 -3.054 -5.356 1.00 94.00 160 GLU A C 1
ATOM 1286 O O . GLU A 1 160 ? 5.366 -2.909 -4.522 1.00 94.00 160 GLU A O 1
ATOM 1291 N N . THR A 1 161 ? 6.434 -4.208 -6.007 1.00 95.50 161 THR A N 1
ATOM 1292 C CA . THR A 1 161 ? 5.658 -5.422 -5.720 1.00 95.50 161 THR A CA 1
ATOM 1293 C C . THR A 1 161 ? 5.963 -5.929 -4.323 1.00 95.50 161 THR A C 1
ATOM 1295 O O . THR A 1 161 ? 5.032 -6.156 -3.555 1.00 95.50 161 THR A O 1
ATOM 1298 N N . THR A 1 162 ? 7.243 -6.088 -3.986 1.00 94.56 162 THR A N 1
ATOM 1299 C CA . THR A 1 162 ? 7.664 -6.568 -2.669 1.00 94.56 162 THR A CA 1
ATOM 1300 C C . THR A 1 162 ? 7.127 -5.648 -1.575 1.00 94.56 162 THR A C 1
ATOM 1302 O O . THR A 1 162 ? 6.499 -6.129 -0.634 1.00 94.56 162 THR A O 1
ATOM 1305 N N . ASP A 1 163 ? 7.263 -4.326 -1.739 1.00 92.19 163 ASP A N 1
ATOM 1306 C CA . ASP A 1 163 ? 6.702 -3.347 -0.797 1.00 92.19 163 ASP A CA 1
ATOM 1307 C C . ASP A 1 163 ? 5.177 -3.454 -0.663 1.00 92.19 163 ASP A C 1
ATOM 1309 O O . ASP A 1 163 ? 4.648 -3.468 0.451 1.00 92.19 163 ASP A O 1
ATOM 1313 N N . TYR A 1 164 ? 4.463 -3.597 -1.782 1.00 94.88 164 TYR A N 1
ATOM 1314 C CA . TYR A 1 164 ? 3.010 -3.722 -1.756 1.00 94.88 164 TYR A CA 1
ATOM 1315 C C . TYR A 1 164 ? 2.537 -5.033 -1.109 1.00 94.88 164 TYR A C 1
ATOM 1317 O O . TYR A 1 164 ? 1.539 -5.010 -0.391 1.00 94.88 164 TYR A O 1
ATOM 1325 N N . ILE A 1 165 ? 3.255 -6.149 -1.289 1.00 95.19 165 ILE A N 1
ATOM 1326 C CA . ILE A 1 165 ? 2.962 -7.415 -0.594 1.00 95.19 165 ILE A CA 1
ATO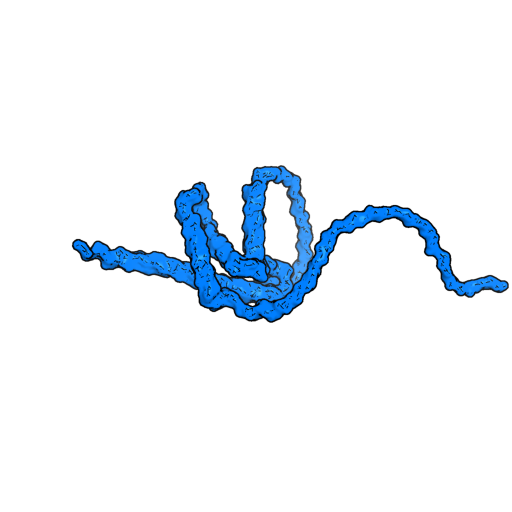M 1327 C C . ILE A 1 165 ? 3.044 -7.207 0.918 1.00 95.19 165 ILE A C 1
ATOM 1329 O O . ILE A 1 165 ? 2.076 -7.492 1.617 1.00 95.19 165 ILE A O 1
ATOM 1333 N N . SER A 1 166 ? 4.139 -6.639 1.428 1.00 93.81 166 SER A N 1
ATOM 1334 C CA . SER A 1 166 ? 4.275 -6.406 2.872 1.00 93.81 166 SER A CA 1
ATOM 1335 C C . SER A 1 166 ? 3.228 -5.433 3.419 1.00 93.81 166 SER A C 1
ATOM 1337 O O . SER A 1 166 ? 2.729 -5.623 4.529 1.00 93.81 166 SER A O 1
ATOM 1339 N N . ALA A 1 167 ? 2.842 -4.422 2.637 1.00 93.38 167 ALA A N 1
ATOM 1340 C CA . ALA A 1 167 ? 1.755 -3.514 2.993 1.00 93.38 167 ALA A CA 1
ATOM 1341 C C . ALA A 1 167 ? 0.409 -4.252 3.124 1.00 93.38 167 ALA A C 1
ATOM 1343 O O . ALA A 1 167 ? -0.335 -4.026 4.083 1.00 93.38 167 ALA A O 1
ATOM 1344 N N . LEU A 1 168 ? 0.114 -5.165 2.192 1.00 94.88 168 LEU A N 1
ATOM 1345 C CA . LEU A 1 168 ? -1.089 -5.996 2.225 1.00 94.88 168 LEU A CA 1
ATOM 1346 C C . LEU A 1 168 ? -1.073 -6.991 3.390 1.00 94.88 168 LEU A C 1
ATOM 1348 O O . LEU A 1 168 ? -2.086 -7.122 4.073 1.00 94.88 168 LEU A O 1
ATOM 1352 N N . GLU A 1 169 ? 0.058 -7.643 3.660 1.00 94.19 169 GLU A N 1
ATOM 1353 C CA . GLU A 1 169 ? 0.221 -8.533 4.818 1.00 94.19 169 GLU A CA 1
ATOM 1354 C C . GLU A 1 169 ? -0.113 -7.801 6.122 1.00 94.19 169 GLU A C 1
ATOM 1356 O O . GLU A 1 169 ? -0.902 -8.290 6.930 1.00 94.19 169 GLU A O 1
ATOM 1361 N N . MET A 1 170 ? 0.427 -6.594 6.313 1.00 93.69 170 MET A N 1
ATOM 1362 C CA . MET A 1 170 ? 0.143 -5.776 7.493 1.00 93.69 170 MET A CA 1
ATOM 1363 C C . MET A 1 170 ? -1.341 -5.388 7.587 1.00 93.69 170 MET A C 1
ATOM 1365 O O . MET A 1 170 ? -1.924 -5.453 8.672 1.00 93.69 170 MET A O 1
ATOM 1369 N N . GLN A 1 171 ? -1.965 -5.011 6.466 1.00 93.88 171 GLN A N 1
ATOM 1370 C CA . GLN A 1 171 ? -3.399 -4.713 6.413 1.00 93.88 171 GLN A CA 1
ATOM 1371 C C . GLN A 1 171 ? -4.247 -5.925 6.815 1.00 93.88 171 GLN A C 1
ATOM 1373 O O . GLN A 1 171 ? -5.1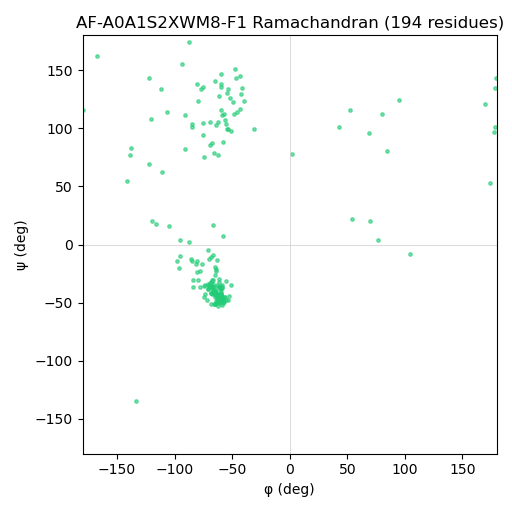78 -5.766 7.605 1.00 93.88 171 GLN A O 1
ATOM 1378 N N . VAL A 1 172 ? -3.917 -7.121 6.317 1.00 94.69 172 VAL A N 1
ATOM 1379 C CA . VAL A 1 172 ? -4.614 -8.363 6.681 1.00 94.69 172 VAL A CA 1
ATOM 1380 C C . VAL A 1 172 ? -4.438 -8.654 8.170 1.00 94.69 172 VAL A C 1
ATOM 1382 O O . VAL A 1 172 ? -5.444 -8.792 8.856 1.00 94.69 172 VAL A O 1
ATOM 1385 N N . ARG A 1 173 ? -3.206 -8.635 8.704 1.00 92.69 173 ARG A N 1
ATOM 1386 C CA . ARG A 1 173 ? -2.951 -8.856 10.144 1.00 92.69 173 ARG A CA 1
ATOM 1387 C C . ARG A 1 173 ? -3.773 -7.918 11.030 1.00 92.69 173 ARG A C 1
ATOM 1389 O O . ARG A 1 173 ? -4.408 -8.359 11.982 1.00 92.69 173 ARG A O 1
ATOM 1396 N N . ALA A 1 174 ? -3.785 -6.625 10.713 1.00 92.75 174 ALA A N 1
ATOM 1397 C CA . ALA A 1 174 ? -4.516 -5.633 11.497 1.00 92.75 174 ALA A CA 1
ATOM 1398 C C . ALA A 1 174 ? -6.041 -5.803 11.397 1.00 92.75 174 ALA A C 1
ATOM 1400 O O . ALA A 1 174 ? -6.735 -5.676 12.403 1.00 92.75 174 ALA A O 1
ATOM 1401 N N . MET A 1 175 ? -6.570 -6.089 10.203 1.00 93.44 175 MET A N 1
ATOM 1402 C CA . MET A 1 175 ? -8.001 -6.345 10.015 1.00 93.44 175 MET A CA 1
ATOM 1403 C C . MET A 1 175 ? -8.446 -7.617 10.746 1.00 93.44 175 MET A C 1
ATOM 1405 O O . MET A 1 175 ? -9.498 -7.597 11.382 1.00 93.44 175 MET A O 1
ATOM 1409 N N . THR A 1 176 ? -7.642 -8.682 10.712 1.00 93.94 176 THR A N 1
ATOM 1410 C CA . THR A 1 176 ? -7.900 -9.922 11.456 1.00 93.94 176 THR A CA 1
ATOM 1411 C C . THR A 1 176 ? -7.926 -9.669 12.959 1.00 93.94 176 THR A C 1
ATOM 1413 O O . THR A 1 176 ? -8.914 -10.011 13.597 1.00 93.94 176 THR A O 1
ATOM 1416 N N . ALA A 1 177 ? -6.934 -8.961 13.508 1.00 92.31 177 ALA A N 1
ATOM 1417 C CA . ALA A 1 177 ? -6.904 -8.625 14.934 1.00 92.31 177 ALA A CA 1
ATOM 1418 C C . ALA A 1 177 ? -8.140 -7.818 15.379 1.00 92.31 177 ALA A C 1
ATOM 1420 O O . ALA A 1 177 ? -8.673 -8.030 16.464 1.00 92.31 177 ALA A O 1
ATOM 1421 N N . ILE A 1 178 ? -8.644 -6.904 14.537 1.00 91.31 178 ILE A N 1
ATOM 1422 C CA . ILE A 1 178 ? -9.894 -6.180 14.825 1.00 91.31 178 ILE A CA 1
ATOM 1423 C C . ILE A 1 178 ? -11.081 -7.150 14.884 1.00 91.31 178 ILE A C 1
ATOM 1425 O O . ILE A 1 178 ? -11.905 -7.040 15.788 1.00 91.31 178 ILE A O 1
ATOM 1429 N N . VAL A 1 179 ? -11.185 -8.085 13.937 1.00 92.75 179 VAL A N 1
ATOM 1430 C CA . VAL A 1 179 ? -12.267 -9.084 13.916 1.00 92.75 179 VAL A CA 1
ATOM 1431 C C . VAL A 1 179 ? -12.188 -10.006 15.131 1.00 92.75 179 VAL A C 1
ATOM 1433 O O . VAL A 1 179 ? -13.211 -10.228 15.771 1.00 92.75 179 VAL A O 1
ATOM 1436 N N . GLU A 1 180 ? -10.997 -10.481 15.490 1.00 92.69 180 GLU A N 1
ATOM 1437 C CA . GLU A 1 180 ? -10.764 -11.313 16.675 1.00 92.69 180 GLU A CA 1
ATOM 1438 C C . GLU A 1 180 ? -11.161 -10.592 17.964 1.00 92.69 180 GLU A C 1
ATOM 1440 O O . GLU A 1 180 ? -11.851 -11.169 18.796 1.00 92.69 180 GLU A O 1
ATOM 1445 N N . LEU A 1 181 ? -10.816 -9.309 18.114 1.00 90.69 181 LEU A N 1
ATOM 1446 C CA . LEU A 1 181 ? -11.246 -8.508 19.265 1.00 90.69 181 LEU A CA 1
ATOM 1447 C C . LEU A 1 181 ? -12.771 -8.333 19.314 1.00 90.69 181 LEU A C 1
ATOM 1449 O O . LEU A 1 181 ? -13.359 -8.346 20.395 1.00 90.69 181 LEU A O 1
ATOM 1453 N N . LEU A 1 182 ? -13.424 -8.184 18.157 1.00 87.62 182 LEU A N 1
ATOM 1454 C CA . LEU A 1 182 ? -14.884 -8.087 18.076 1.00 87.62 182 LEU A CA 1
ATOM 1455 C C . LEU A 1 182 ? -15.575 -9.426 18.386 1.00 87.62 182 LEU A C 1
ATOM 1457 O O . LEU A 1 182 ? -16.613 -9.417 19.041 1.00 87.62 182 LEU A O 1
ATOM 1461 N N . ALA A 1 183 ? -15.010 -10.551 17.943 1.00 89.44 183 ALA A N 1
ATOM 1462 C CA . ALA A 1 183 ? -15.544 -11.895 18.178 1.00 89.44 183 ALA A CA 1
ATOM 1463 C C . ALA A 1 183 ? -15.252 -12.412 19.601 1.00 89.44 183 ALA A C 1
ATOM 1465 O O . ALA A 1 183 ? -16.093 -13.059 20.224 1.00 89.44 183 ALA A O 1
ATOM 1466 N N . GLY A 1 184 ? -14.078 -12.095 20.151 1.00 70.12 184 GLY A N 1
ATOM 1467 C CA . GLY A 1 184 ? -13.688 -12.432 21.520 1.00 70.12 184 GLY A CA 1
ATOM 1468 C C . GLY A 1 184 ? -14.407 -11.576 22.566 1.00 70.12 184 GLY A C 1
ATOM 1469 O O . GLY A 1 184 ? -14.802 -12.092 23.612 1.00 70.12 184 GLY A O 1
ATOM 1470 N N . GLY A 1 185 ? -14.672 -10.299 22.258 1.00 56.84 185 GLY A N 1
ATOM 1471 C CA . GLY A 1 185 ? -15.426 -9.381 23.122 1.00 56.84 185 GLY A CA 1
ATOM 1472 C C . GLY A 1 185 ? -16.887 -9.785 23.352 1.00 56.84 185 GLY A C 1
ATOM 1473 O O . GLY A 1 185 ? -17.471 -9.400 24.362 1.00 56.84 185 GLY A O 1
ATOM 1474 N N . THR A 1 186 ? -17.470 -10.607 22.474 1.00 52.28 186 THR A N 1
ATOM 1475 C CA . THR A 1 186 ? -18.811 -11.180 22.675 1.00 52.28 186 THR A CA 1
ATOM 1476 C C . THR A 1 186 ? -18.829 -12.413 23.584 1.00 52.28 186 THR A C 1
ATOM 1478 O O . THR A 1 186 ? -19.887 -12.741 24.108 1.00 52.28 186 THR A O 1
ATOM 1481 N N . SER A 1 187 ? -17.686 -13.070 23.832 1.00 48.75 187 SER A N 1
ATOM 1482 C CA . SER A 1 187 ? -17.617 -14.229 24.744 1.00 48.75 187 SER A CA 1
ATOM 1483 C C . SER A 1 187 ? -17.479 -13.823 26.219 1.00 48.75 187 SER A C 1
ATOM 1485 O O . SER A 1 187 ? -18.108 -14.420 27.087 1.00 48.75 187 SER A O 1
ATOM 1487 N N . ALA A 1 188 ? -16.741 -12.745 26.510 1.00 48.56 188 ALA A N 1
ATOM 1488 C CA . ALA A 1 188 ? -16.550 -12.250 27.877 1.00 48.56 188 ALA A CA 1
ATOM 1489 C C . ALA A 1 188 ? -17.755 -11.450 28.417 1.00 48.56 188 ALA A C 1
ATOM 1491 O O . ALA A 1 188 ? -17.940 -11.355 29.626 1.00 48.56 188 ALA A O 1
ATOM 1492 N N . GLY A 1 189 ? -18.597 -10.897 27.534 1.00 43.34 189 GLY A N 1
ATOM 1493 C CA . GLY A 1 189 ? -19.789 -10.128 27.918 1.00 43.34 189 GLY A CA 1
ATOM 1494 C C . GLY A 1 189 ? -20.978 -10.971 28.394 1.00 43.34 189 GLY A C 1
ATOM 1495 O O . GLY A 1 189 ? -21.869 -10.434 29.041 1.00 43.34 189 GLY A O 1
ATOM 1496 N N . LEU A 1 190 ? -20.995 -12.279 28.111 1.00 47.16 190 LEU A N 1
ATOM 1497 C CA . LEU A 1 190 ? -22.081 -13.185 28.514 1.00 47.16 190 LEU A CA 1
ATOM 1498 C C . LEU A 1 190 ? -21.787 -13.942 29.819 1.00 47.16 190 LEU A C 1
ATOM 1500 O O . LEU A 1 190 ? -22.717 -14.375 30.491 1.00 47.16 190 LEU A O 1
ATOM 1504 N N . ALA A 1 191 ? -20.519 -14.055 30.224 1.00 47.50 191 ALA A N 1
ATOM 1505 C CA . ALA A 1 191 ? -20.137 -14.717 31.475 1.00 47.50 191 ALA A CA 1
ATOM 1506 C C . ALA A 1 191 ? -20.304 -13.824 32.726 1.00 47.50 191 ALA A C 1
ATOM 1508 O O . ALA A 1 191 ? -20.289 -14.325 33.845 1.00 47.50 191 ALA A O 1
ATOM 1509 N N . GLY A 1 192 ? -20.482 -12.508 32.555 1.00 48.25 192 GLY A N 1
ATOM 1510 C CA . GLY A 1 192 ? -20.593 -11.541 33.656 1.00 48.25 192 GLY A CA 1
ATOM 1511 C C . GLY A 1 192 ? -22.018 -11.177 34.091 1.00 48.25 192 GLY A C 1
ATOM 1512 O O . GLY A 1 192 ? -22.170 -10.302 34.938 1.00 48.25 192 GLY A O 1
ATOM 1513 N N . GLN A 1 193 ? -23.062 -11.791 33.516 1.00 47.78 193 GLN A N 1
ATOM 1514 C CA . GLN A 1 193 ? -24.462 -11.384 33.733 1.00 47.78 193 GLN A CA 1
ATOM 1515 C C . GLN A 1 193 ? -25.355 -12.473 34.361 1.00 47.78 193 GLN A C 1
ATOM 1517 O O . GLN A 1 193 ? -26.575 -12.385 34.286 1.00 47.78 193 GLN A O 1
ATOM 1522 N N . VAL A 1 194 ? -24.757 -13.477 35.015 1.00 47.69 194 VAL A N 1
ATOM 1523 C CA . VAL A 1 194 ? -25.483 -14.558 35.724 1.00 47.69 194 VAL A CA 1
ATOM 1524 C C . VAL A 1 194 ? -25.217 -14.546 37.240 1.00 47.69 194 VAL A C 1
ATOM 1526 O O . VAL A 1 194 ? -25.508 -15.504 37.943 1.00 47.69 194 VAL A O 1
ATOM 1529 N N . MET A 1 195 ? -24.709 -13.444 37.795 1.00 43.31 195 MET A N 1
ATOM 1530 C CA . MET A 1 195 ? -24.644 -13.295 39.252 1.00 43.31 195 MET A CA 1
ATOM 1531 C C . MET A 1 195 ? -25.047 -11.884 39.673 1.00 43.31 195 MET A C 1
ATOM 1533 O O . MET A 1 195 ? -24.221 -10.988 39.843 1.00 43.31 195 MET A O 1
ATOM 1537 N N . ARG A 1 196 ? -26.359 -11.691 39.779 1.00 41.19 196 ARG A N 1
ATOM 1538 C CA . ARG A 1 196 ? -26.996 -10.721 40.666 1.00 41.19 196 ARG A CA 1
ATOM 1539 C C . ARG A 1 196 ? -28.143 -11.416 41.369 1.00 41.19 196 ARG A C 1
ATOM 1541 O O . ARG A 1 196 ? -28.821 -12.209 40.679 1.00 41.19 196 ARG A O 1
#

Nearest PDB structures (foldseek):
  6ly5-assembly1_C  TM=2.317E-01  e=2.689E+00  Chaetoceros neogracilis

InterPro domains:
  IPR036638 Helix-loop-helix DNA-binding domain superfamily [SSF47459] (126-184)
  IPR044549 Transcription factor IBH1-like, bHLH domain [cd11444] (124-179)
  IPR044660 Transcription factor IBH1-like [PTHR33124] (44-182)
  IPR059002 IBH1-like, N-terminal domain [PF26576] (48-100)

Organism: Cicer arietinum (NCBI:txid3827)

Secondary structure (DSSP, 8-state):
---------------------------------GGGGS--GGG-HHHHHHHHHHHHHHHHHHH-TT--S---TTHHHHHHHHHHHHHTTT-SHHHHHHHHHHHHHHHHHH-----------------------HHHHHHHHHHHHSTT-TT--HHHHHHHHHHHHHHHHHHHHHHHHHHHHHHHHHHHTTTTSS--

Foldseek 3Di:
DDDDDDDDDDDDDDDDDDDDDDDDPDPDPDDDPPCVPPDLLLPDPVLLVQLLVQLVVQVVVVVDPPPPDPDDPCPSVLSLLLSLLVSVVVPAQLSVLSVVVVVVVVVVVVPPDDDDDDPPPPPPDPPDCPPPPPVVVVLCVLLVVRRRRNDPPSVSSVVSSVSVVSSVVSSVVSVVVVVCCVVVVVVVVVVPPPDD

pLDDT: mean 71.41, std 21.75, range [32.97, 96.0]